Protein AF-A0A850BN92-F1 (afdb_monomer_lite)

Secondary structure (DSSP, 8-state):
-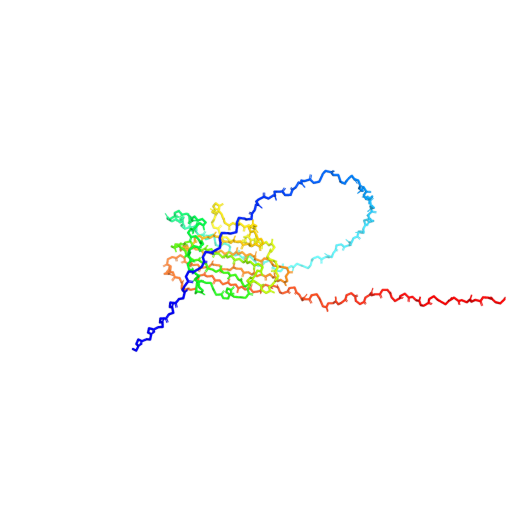--------------------PPPPP-----------------PPPP--------------PPPPPPPSSPPPPHHHHHHSPB-SSSEETTTTTTEEEEEETTEEEEEEETTT-TT-SEEEEEEEE-----TTSEEEEETTEEEEEEE--TTEEEEEEEEESSEEEEEEEEE-TTSPPPS--EEEEEEEE---S-S-----------------

Radius of gyration: 27.51 Å; chains: 1; bounding box: 56×76×91 Å

Foldseek 3Di:
DDDDDDDDDDDDDDDDDDDDDDDDDDDDDDDDDDDDDDDDDDPDDDDDDDDDDPPPDPPPPQDAFDDDPDDDDDPVVQVVFDFDPQQEAPLQQQQWTWGDDPQKIKTKHAQVRGPQAQWQDKAWPDFFDDDPPQWDCDDPSMTMGMGGNGASGWTWMWTDHPFFIKIKTADHHHPDPDDSHGIYIDTPDGPPPPPPPPPPPPPPPPPDDPDDD

Structure (mmCIF, N/CA/C/O backbone):
data_AF-A0A850BN92-F1
#
_entry.id   AF-A0A850BN92-F1
#
loop_
_atom_site.group_PDB
_atom_site.id
_atom_site.type_symbol
_atom_site.label_atom_id
_atom_site.label_alt_id
_atom_site.label_comp_id
_atom_site.label_asym_id
_atom_site.label_entity_id
_atom_site.label_seq_id
_atom_site.pdbx_PDB_ins_code
_atom_site.Cartn_x
_atom_site.Cartn_y
_atom_site.Cartn_z
_atom_site.occupancy
_atom_site.B_iso_or_equiv
_atom_site.auth_seq_id
_atom_site.auth_comp_id
_atom_site.auth_asym_id
_atom_site.auth_atom_id
_atom_site.pdbx_PDB_model_num
ATOM 1 N N . MET A 1 1 ? 21.571 23.518 26.973 1.00 42.38 1 MET A N 1
ATOM 2 C CA . MET A 1 1 ? 22.536 24.186 26.074 1.00 42.38 1 MET A CA 1
ATOM 3 C C . MET A 1 1 ? 21.758 24.797 24.915 1.00 42.38 1 MET A C 1
ATOM 5 O O . MET A 1 1 ? 21.318 24.046 24.054 1.00 42.38 1 MET A O 1
ATOM 9 N N . PRO A 1 2 ? 21.471 26.108 24.945 1.00 45.75 2 PRO A N 1
ATOM 10 C CA . PRO A 1 2 ? 20.761 26.802 23.880 1.00 45.75 2 PRO A CA 1
ATOM 11 C C . PRO A 1 2 ? 21.770 27.415 22.900 1.00 45.75 2 PRO A C 1
ATOM 13 O O . PRO A 1 2 ? 22.616 28.205 23.307 1.00 45.75 2 PRO A O 1
ATOM 16 N N . SER A 1 3 ? 21.660 27.094 21.614 1.00 52.81 3 SER A N 1
ATOM 17 C CA . SER A 1 3 ? 22.340 27.850 20.557 1.00 52.81 3 SER A CA 1
ATOM 18 C C . SER A 1 3 ? 21.297 28.495 19.659 1.00 52.81 3 SER A C 1
ATOM 20 O O . SER A 1 3 ? 20.781 27.895 18.722 1.00 52.81 3 SER A O 1
ATOM 22 N N . CYS A 1 4 ? 20.995 29.749 19.995 1.00 46.81 4 CYS A N 1
ATOM 23 C CA . CYS A 1 4 ? 20.331 30.718 19.136 1.00 46.81 4 CYS A CA 1
ATOM 24 C C . CYS A 1 4 ? 21.241 31.054 17.948 1.00 46.81 4 CYS A C 1
ATOM 26 O O . CYS A 1 4 ? 22.177 31.840 18.083 1.00 46.81 4 CYS A O 1
ATOM 28 N N . GLY A 1 5 ? 20.947 30.494 16.778 1.00 51.03 5 GLY A N 1
ATOM 29 C CA . GLY A 1 5 ? 21.487 30.959 15.504 1.00 51.03 5 GLY A CA 1
ATOM 30 C C . GLY A 1 5 ? 20.577 32.026 14.907 1.00 51.03 5 GLY A C 1
ATOM 31 O O . GLY A 1 5 ? 19.618 31.708 14.212 1.00 51.03 5 GLY A O 1
ATOM 32 N N . ARG A 1 6 ? 20.870 33.297 15.201 1.00 54.31 6 ARG A N 1
ATOM 33 C CA . ARG A 1 6 ? 20.320 34.460 14.495 1.00 54.31 6 ARG A CA 1
ATOM 34 C C . ARG A 1 6 ? 20.905 34.498 13.081 1.00 54.31 6 ARG A C 1
ATOM 36 O O . ARG A 1 6 ? 22.078 34.815 12.932 1.00 54.31 6 ARG A O 1
ATOM 43 N N . PHE A 1 7 ? 20.083 34.272 12.065 1.00 53.25 7 PHE A N 1
ATOM 44 C CA . PHE A 1 7 ? 20.330 34.815 10.731 1.00 53.25 7 PHE A CA 1
ATOM 45 C C . PHE A 1 7 ? 19.134 35.671 10.333 1.00 53.25 7 PHE A C 1
ATOM 47 O O . PHE A 1 7 ? 18.094 35.187 9.899 1.00 53.25 7 PHE A O 1
ATOM 54 N N . ALA A 1 8 ? 19.306 36.970 10.558 1.00 51.69 8 ALA A N 1
ATOM 55 C CA . ALA A 1 8 ? 18.601 38.006 9.836 1.00 51.69 8 ALA A CA 1
ATOM 56 C C . ALA A 1 8 ? 19.351 38.220 8.519 1.00 51.69 8 ALA A C 1
ATOM 58 O O . ALA A 1 8 ? 20.552 38.481 8.552 1.00 51.69 8 ALA A O 1
ATOM 59 N N . LEU A 1 9 ? 18.660 38.131 7.386 1.00 51.94 9 LEU A N 1
ATOM 60 C CA . LEU A 1 9 ? 19.114 38.736 6.137 1.00 51.94 9 LEU A CA 1
ATOM 61 C C . LEU A 1 9 ? 17.908 39.023 5.237 1.00 51.94 9 LEU A C 1
ATOM 63 O O . LEU A 1 9 ? 17.291 38.135 4.665 1.00 51.94 9 LEU A O 1
ATOM 67 N N . LEU A 1 10 ? 17.580 40.313 5.258 1.00 51.59 10 LEU A N 1
ATOM 68 C CA . LEU A 1 10 ? 17.099 41.189 4.196 1.00 51.59 10 LEU A CA 1
ATOM 69 C C . LEU A 1 10 ? 16.144 40.643 3.123 1.00 51.59 10 LEU A C 1
ATOM 71 O O . LEU A 1 10 ? 16.503 39.882 2.231 1.00 51.59 10 LEU A O 1
ATOM 75 N N . SER A 1 11 ? 14.968 41.266 3.132 1.00 53.28 11 SER A N 1
ATOM 76 C CA . SER A 1 11 ? 14.104 41.544 1.991 1.00 53.28 11 SER A CA 1
ATOM 77 C C . SER A 1 11 ? 14.857 42.033 0.748 1.00 53.28 11 SER A C 1
ATOM 79 O O . SER A 1 11 ? 15.614 43.001 0.819 1.00 53.28 11 SER A O 1
ATOM 81 N N . ALA A 1 12 ? 14.509 41.476 -0.412 1.00 55.09 12 ALA A N 1
ATOM 82 C CA . ALA A 1 12 ? 14.537 42.188 -1.685 1.00 55.09 12 ALA A CA 1
ATOM 83 C C . ALA A 1 12 ? 13.374 41.710 -2.565 1.00 55.09 12 ALA A C 1
ATOM 85 O O . ALA A 1 12 ? 13.298 40.548 -2.960 1.00 55.09 12 ALA A O 1
ATOM 86 N N . LEU A 1 13 ? 12.456 42.639 -2.837 1.00 52.47 13 LEU A N 1
ATOM 87 C CA . LEU A 1 13 ? 11.447 42.559 -3.885 1.00 52.47 13 LEU A CA 1
ATOM 88 C C . LEU A 1 13 ? 12.108 42.258 -5.236 1.00 52.47 13 LEU A C 1
ATOM 90 O O . LEU A 1 13 ? 12.985 43.004 -5.660 1.00 52.47 13 LEU A O 1
ATOM 94 N N . THR A 1 14 ? 11.572 41.289 -5.973 1.00 56.53 14 THR A N 1
ATOM 95 C CA . THR A 1 14 ? 11.457 41.392 -7.435 1.00 56.53 14 THR A CA 1
ATOM 96 C C . THR A 1 14 ? 10.090 40.854 -7.853 1.00 56.53 14 THR A C 1
ATOM 98 O O . THR A 1 14 ? 9.818 39.658 -7.804 1.00 56.53 14 THR A O 1
ATOM 101 N N . LEU A 1 15 ? 9.196 41.775 -8.227 1.00 53.03 15 LEU A N 1
ATOM 102 C CA . LEU A 1 15 ? 8.050 41.460 -9.070 1.00 53.03 15 LEU A CA 1
ATOM 103 C C . LEU A 1 15 ? 8.597 41.135 -10.464 1.00 53.03 15 LEU A C 1
ATOM 105 O O . LEU A 1 15 ? 9.072 42.032 -11.155 1.00 53.03 15 LEU A O 1
ATOM 109 N N . ALA A 1 16 ? 8.505 39.878 -10.882 1.00 50.28 16 ALA A N 1
ATOM 110 C CA . ALA A 1 16 ? 8.606 39.503 -12.285 1.00 50.28 16 ALA A CA 1
ATOM 111 C C . ALA A 1 16 ? 7.277 38.865 -12.693 1.00 50.28 16 ALA A C 1
ATOM 113 O O . ALA A 1 16 ? 7.028 37.682 -12.471 1.00 50.28 16 ALA A O 1
ATOM 114 N N . ALA A 1 17 ? 6.400 39.697 -13.252 1.00 52.78 17 ALA A N 1
ATOM 115 C CA . ALA A 1 17 ? 5.260 39.255 -14.031 1.00 52.78 17 ALA A CA 1
ATOM 116 C C . ALA A 1 17 ? 5.781 38.485 -15.255 1.00 52.78 17 ALA A C 1
ATOM 118 O O . ALA A 1 17 ? 6.359 39.085 -16.158 1.00 52.78 17 ALA A O 1
ATOM 119 N N . CYS A 1 18 ? 5.604 37.165 -15.272 1.00 53.19 18 CYS A N 1
ATOM 120 C CA . CYS A 1 18 ? 5.739 36.364 -16.483 1.00 53.19 18 CYS A CA 1
ATOM 121 C C . CYS A 1 18 ? 4.335 35.985 -16.938 1.00 53.19 18 CYS A C 1
ATOM 123 O O . CYS A 1 18 ? 3.612 35.254 -16.263 1.00 53.19 18 CYS A O 1
ATOM 125 N N . SER A 1 19 ? 3.951 36.594 -18.053 1.00 49.03 19 SER A N 1
ATOM 126 C CA . SER A 1 19 ? 2.693 36.412 -18.749 1.00 49.03 19 SER A CA 1
ATOM 127 C C . SER A 1 19 ? 2.416 34.941 -19.054 1.00 49.03 19 SER A C 1
ATOM 129 O O . SER A 1 19 ? 3.270 34.220 -19.563 1.00 49.03 19 SER A O 1
ATOM 131 N N . ASN A 1 20 ? 1.175 34.546 -18.775 1.00 55.53 20 ASN A N 1
ATOM 132 C CA . ASN A 1 20 ? 0.486 33.440 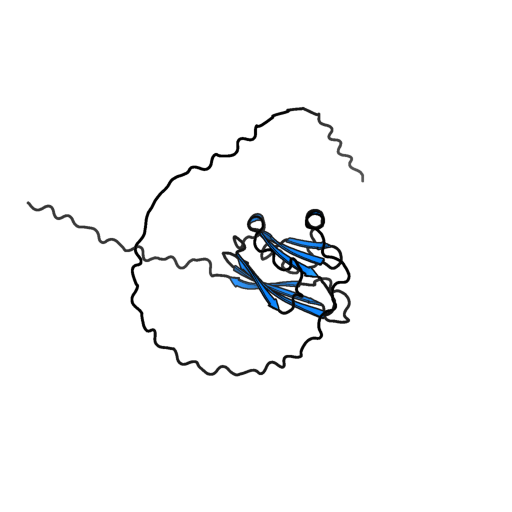-19.423 1.00 55.53 20 ASN A CA 1
ATOM 133 C C . ASN A 1 20 ? 0.486 33.651 -20.942 1.00 55.53 20 ASN A C 1
ATOM 135 O O . ASN A 1 20 ? -0.100 34.626 -21.410 1.00 55.53 20 ASN A O 1
ATOM 139 N N . ASP A 1 21 ? 1.033 32.698 -21.689 1.00 58.69 21 ASP A N 1
ATOM 140 C CA . ASP A 1 21 ? 0.685 32.475 -23.092 1.00 58.69 21 ASP A CA 1
ATOM 141 C C . ASP A 1 21 ? 0.368 30.974 -23.240 1.00 58.69 21 ASP A C 1
ATOM 143 O O . ASP A 1 21 ? 1.260 30.142 -23.046 1.00 58.69 21 ASP A O 1
ATOM 147 N N . PRO A 1 22 ? -0.902 30.572 -23.441 1.00 63.50 22 PRO A N 1
ATOM 148 C CA . PRO A 1 22 ? -1.228 29.174 -23.685 1.00 63.50 22 PRO A CA 1
ATOM 149 C C . PRO A 1 22 ? -0.768 28.777 -25.099 1.00 63.50 22 PRO A C 1
ATOM 151 O O . PRO A 1 22 ? -1.105 29.471 -26.061 1.00 63.50 22 PRO A O 1
ATOM 154 N N . PRO A 1 23 ? -0.050 27.650 -25.273 1.00 63.16 23 PRO A N 1
ATOM 155 C CA . PRO A 1 23 ? 0.352 27.195 -26.596 1.00 63.16 23 PRO A CA 1
ATOM 156 C C . PRO A 1 23 ? -0.880 26.875 -27.449 1.00 63.16 23 PRO A C 1
ATOM 158 O O . PRO A 1 23 ? -1.759 26.095 -27.076 1.00 63.16 23 PRO A O 1
ATOM 161 N N . LYS A 1 24 ? -0.923 27.519 -28.613 1.00 63.16 24 LYS A N 1
ATOM 162 C CA . LYS A 1 24 ? -1.901 27.324 -29.681 1.00 63.16 24 LYS A CA 1
ATOM 163 C C . LYS A 1 24 ? -1.855 25.857 -30.148 1.00 63.16 24 LYS A C 1
ATOM 165 O O . LYS A 1 24 ? -0.770 25.389 -30.485 1.00 63.16 24 LYS A O 1
ATOM 170 N N . PRO A 1 25 ? -2.978 25.119 -30.184 1.00 61.91 25 PRO A N 1
ATOM 171 C CA . PRO A 1 25 ? -2.993 23.782 -30.762 1.00 61.91 25 PRO A CA 1
ATOM 172 C C . PRO A 1 25 ? -2.804 23.879 -32.282 1.00 61.91 25 PRO A C 1
ATOM 174 O O . PRO A 1 25 ? -3.602 24.525 -32.963 1.00 61.91 25 PRO A O 1
ATOM 177 N N . ASP A 1 26 ? -1.750 23.246 -32.799 1.00 59.88 26 ASP A N 1
ATOM 178 C CA . ASP A 1 26 ? -1.527 23.061 -34.234 1.00 59.88 26 ASP A CA 1
ATOM 179 C C . ASP A 1 26 ? -2.568 22.088 -34.815 1.00 59.88 26 ASP A C 1
ATOM 181 O O . ASP A 1 26 ? -2.629 20.924 -34.399 1.00 59.88 26 ASP A O 1
ATOM 185 N N . PRO A 1 27 ? -3.382 22.510 -35.799 1.00 60.31 27 PRO A N 1
ATOM 186 C CA . PRO A 1 27 ? -4.178 21.606 -36.599 1.00 60.31 27 PRO A CA 1
ATOM 187 C C . PRO A 1 27 ? -3.363 21.213 -37.833 1.00 60.31 27 PRO A C 1
ATOM 189 O O . PRO A 1 27 ? -3.129 22.049 -38.698 1.00 60.31 27 PRO A O 1
ATOM 192 N N . ALA A 1 28 ? -2.957 19.943 -37.895 1.00 55.50 28 ALA A N 1
ATOM 193 C CA . ALA A 1 28 ? -2.681 19.144 -39.099 1.00 55.50 28 ALA A CA 1
ATOM 194 C C . ALA A 1 28 ? -1.399 18.313 -38.962 1.00 55.50 28 ALA A C 1
ATOM 196 O O . ALA A 1 28 ? -0.290 18.786 -39.199 1.00 55.50 28 ALA A O 1
ATOM 197 N N . LYS A 1 29 ? -1.572 17.004 -38.757 1.00 54.88 29 LYS A N 1
ATOM 198 C CA . LYS A 1 29 ? -0.872 16.057 -39.623 1.00 54.88 29 LYS A CA 1
ATOM 199 C C . LYS A 1 29 ? -1.740 14.841 -39.896 1.00 54.88 29 LYS A C 1
ATOM 201 O O . LYS A 1 29 ? -1.891 13.928 -39.092 1.00 54.88 29 LYS A O 1
ATOM 206 N N . GLU A 1 30 ? -2.337 14.940 -41.066 1.00 49.12 30 GLU A N 1
ATOM 207 C CA . GLU A 1 30 ? -2.989 13.913 -41.846 1.00 49.12 30 GLU A CA 1
ATOM 208 C C . GLU A 1 30 ? -2.069 12.701 -42.078 1.00 49.12 30 GLU A C 1
ATOM 210 O O . GLU A 1 30 ? -0.874 12.847 -42.328 1.00 49.12 30 GLU A O 1
ATOM 215 N N . ALA A 1 31 ? -2.696 11.527 -41.993 1.00 53.06 31 ALA A N 1
ATOM 216 C CA . ALA A 1 31 ? -2.391 10.268 -42.667 1.00 53.06 31 ALA A CA 1
ATOM 217 C C . ALA A 1 31 ? -0.963 9.686 -42.605 1.00 53.06 31 ALA A C 1
ATOM 219 O O . ALA A 1 31 ? -0.051 10.087 -43.320 1.00 53.06 31 ALA A O 1
ATOM 220 N N . ALA A 1 32 ? -0.862 8.540 -41.929 1.00 53.28 32 ALA A N 1
ATOM 221 C CA . ALA A 1 32 ? -0.233 7.367 -42.526 1.00 53.28 32 ALA A CA 1
ATOM 222 C C . ALA A 1 32 ? -0.962 6.111 -42.034 1.00 53.28 32 ALA A C 1
ATOM 224 O O . ALA A 1 32 ? -0.819 5.683 -40.890 1.00 53.28 32 ALA A O 1
ATOM 225 N N . ALA A 1 33 ? -1.794 5.555 -42.913 1.00 57.59 33 ALA A N 1
ATOM 226 C CA . ALA A 1 33 ? -2.318 4.210 -42.789 1.00 57.59 33 ALA A CA 1
ATOM 227 C C . ALA A 1 33 ? -1.157 3.224 -42.974 1.00 57.59 33 ALA A C 1
ATOM 229 O O . ALA A 1 33 ? -0.596 3.130 -44.066 1.00 57.59 33 ALA A O 1
ATOM 230 N N . THR A 1 34 ? -0.802 2.491 -41.921 1.00 51.91 34 THR A N 1
ATOM 231 C CA . THR A 1 34 ? 0.146 1.379 -42.022 1.00 51.91 34 THR A CA 1
ATOM 232 C C . THR A 1 34 ? -0.637 0.077 -42.075 1.00 51.91 34 THR A C 1
ATOM 234 O O . THR A 1 34 ? -1.438 -0.234 -41.194 1.00 51.91 34 THR A O 1
ATOM 237 N N . ALA A 1 35 ? -0.420 -0.643 -43.171 1.00 53.97 35 ALA A N 1
ATOM 238 C CA . ALA A 1 35 ? -1.061 -1.887 -43.539 1.00 53.97 35 ALA A CA 1
ATOM 239 C C . ALA A 1 35 ? -0.980 -2.961 -42.442 1.00 53.97 35 ALA A C 1
ATOM 241 O O . ALA A 1 35 ? 0.080 -3.255 -41.889 1.00 53.97 35 ALA A O 1
ATOM 242 N N . ILE A 1 36 ? -2.126 -3.596 -42.202 1.00 53.44 36 ILE A N 1
ATOM 243 C CA . ILE A 1 36 ? -2.265 -4.826 -41.429 1.00 53.44 36 ILE A CA 1
ATOM 244 C C . ILE A 1 36 ? -1.629 -5.949 -42.256 1.00 53.44 36 ILE A C 1
ATOM 246 O O . ILE A 1 36 ? -2.226 -6.450 -43.206 1.00 53.44 36 ILE A O 1
ATOM 250 N N . THR A 1 37 ? -0.401 -6.334 -41.908 1.00 57.62 37 THR A N 1
ATOM 251 C CA . THR A 1 37 ? 0.192 -7.588 -42.382 1.00 57.62 37 THR A CA 1
ATOM 252 C C . THR A 1 37 ? -0.289 -8.697 -41.455 1.00 57.62 37 THR A C 1
ATOM 254 O O . THR A 1 37 ? 0.097 -8.756 -40.289 1.00 57.62 37 THR A O 1
ATOM 257 N N . ALA A 1 38 ? -1.182 -9.544 -41.965 1.00 55.19 38 ALA A N 1
ATOM 258 C CA . ALA A 1 38 ? -1.644 -10.741 -41.280 1.00 55.19 38 ALA A CA 1
ATOM 259 C C . ALA A 1 38 ? -0.469 -11.716 -41.100 1.00 55.19 38 ALA A C 1
ATOM 261 O O . ALA A 1 38 ? 0.092 -12.216 -42.075 1.00 55.19 38 ALA A O 1
ATOM 262 N N . ALA A 1 39 ? -0.089 -11.962 -39.847 1.00 62.34 39 ALA A N 1
ATOM 263 C CA . ALA A 1 39 ? 0.899 -12.969 -39.490 1.00 62.34 39 ALA A CA 1
ATOM 264 C C . ALA A 1 39 ? 0.273 -14.381 -39.529 1.00 62.34 39 ALA A C 1
ATOM 266 O O . ALA A 1 39 ? -0.898 -14.542 -39.170 1.00 62.34 39 ALA A O 1
ATOM 267 N N . PRO A 1 40 ? 1.028 -15.410 -39.955 1.00 60.19 40 PRO A N 1
ATOM 268 C CA . PRO A 1 40 ? 0.541 -16.781 -40.055 1.00 60.19 40 PRO A CA 1
ATOM 269 C C . PRO A 1 40 ? 0.222 -17.374 -38.677 1.00 60.19 40 PRO A C 1
ATOM 271 O O . PRO A 1 40 ? 0.994 -17.252 -37.727 1.00 60.19 40 PRO A O 1
ATOM 274 N N . ALA A 1 41 ? -0.918 -18.060 -38.591 1.00 54.56 41 ALA A N 1
ATOM 275 C CA . ALA A 1 41 ? -1.323 -18.841 -37.432 1.00 54.56 41 ALA A CA 1
ATOM 276 C C . ALA A 1 41 ? -0.374 -20.037 -37.245 1.00 54.56 41 ALA A C 1
ATOM 278 O O . ALA A 1 41 ? -0.475 -21.048 -37.941 1.00 54.56 41 ALA A O 1
ATOM 279 N N . VAL A 1 42 ? 0.552 -19.928 -36.293 1.00 59.28 42 VAL A N 1
ATOM 280 C CA . VAL A 1 42 ? 1.346 -21.066 -35.824 1.00 59.28 42 VAL A CA 1
ATOM 281 C C . VAL A 1 42 ? 0.504 -21.824 -34.805 1.00 59.28 42 VAL A C 1
ATOM 283 O O . VAL A 1 42 ? 0.226 -21.343 -33.708 1.00 59.28 42 VAL A O 1
ATOM 286 N N . THR A 1 43 ? 0.063 -23.015 -35.202 1.00 61.41 43 THR A N 1
ATOM 287 C CA . THR A 1 43 ? -0.600 -23.976 -34.317 1.00 61.41 43 THR A CA 1
ATOM 288 C C . THR A 1 43 ? 0.463 -24.585 -33.407 1.00 61.41 43 THR A C 1
ATOM 290 O O . THR A 1 43 ? 1.123 -25.559 -33.763 1.00 61.41 43 THR A O 1
ATOM 293 N N . THR A 1 44 ? 0.673 -23.971 -32.244 1.00 63.94 44 THR A N 1
ATOM 294 C CA . THR A 1 44 ? 1.535 -24.509 -31.188 1.00 63.94 44 THR A CA 1
ATOM 295 C C . THR A 1 44 ? 0.793 -25.633 -30.470 1.00 63.94 44 THR A C 1
ATOM 297 O O . THR A 1 44 ? -0.263 -25.416 -29.876 1.00 63.94 44 THR A O 1
ATOM 300 N N . ALA A 1 45 ? 1.340 -26.846 -30.555 1.00 56.19 45 ALA A N 1
ATOM 301 C CA . ALA A 1 45 ? 0.828 -28.029 -29.879 1.00 56.19 45 ALA A CA 1
ATOM 302 C C . ALA A 1 45 ? 0.773 -27.817 -28.357 1.00 56.19 45 ALA A C 1
ATOM 304 O O . ALA A 1 45 ? 1.740 -27.370 -27.739 1.00 56.19 45 ALA A O 1
ATOM 305 N N . ALA A 1 46 ? -0.376 -28.153 -27.771 1.00 61.03 46 ALA A N 1
ATOM 306 C CA . ALA A 1 46 ? -0.639 -28.068 -26.344 1.00 61.03 46 ALA A CA 1
ATOM 307 C C . ALA A 1 46 ? 0.274 -29.035 -25.558 1.00 61.03 46 ALA A C 1
ATOM 309 O O . ALA A 1 46 ? 0.233 -30.243 -25.811 1.00 61.03 46 ALA A O 1
ATOM 310 N N . PRO A 1 47 ? 1.074 -28.553 -24.590 1.00 63.47 47 PRO A N 1
ATOM 311 C CA . PRO A 1 47 ? 1.760 -29.426 -23.652 1.00 63.47 47 PRO A CA 1
ATOM 312 C C . PRO A 1 47 ? 0.737 -30.099 -22.730 1.00 63.47 47 PRO A C 1
ATOM 314 O O . PRO A 1 47 ? -0.096 -29.437 -22.110 1.00 63.47 47 PRO A O 1
ATOM 317 N N . ALA A 1 48 ? 0.812 -31.426 -22.644 1.00 61.34 48 ALA A N 1
ATOM 318 C CA . ALA A 1 48 ? 0.039 -32.227 -21.708 1.00 61.34 48 ALA A CA 1
ATOM 319 C C . ALA A 1 48 ? 0.355 -31.791 -20.267 1.00 61.34 48 ALA A C 1
ATOM 321 O O . ALA A 1 48 ? 1.487 -31.912 -19.797 1.00 61.34 48 ALA A O 1
ATOM 322 N N . ALA A 1 49 ? -0.654 -31.250 -19.584 1.00 54.00 49 ALA A N 1
ATOM 323 C CA . ALA A 1 49 ? -0.554 -30.814 -18.202 1.00 54.00 49 ALA A CA 1
ATOM 324 C C . ALA A 1 49 ? -0.366 -32.023 -17.273 1.00 54.00 49 ALA A C 1
ATOM 326 O O . ALA A 1 49 ? -1.216 -32.911 -17.201 1.00 54.00 49 ALA A O 1
ATOM 327 N N . SER A 1 50 ? 0.746 -32.030 -16.539 1.00 69.31 50 SER A N 1
ATOM 328 C CA . SER A 1 50 ? 0.944 -32.904 -15.383 1.00 69.31 50 SER A CA 1
ATOM 329 C C . SER A 1 50 ? -0.096 -32.563 -14.304 1.00 69.31 50 SER A C 1
ATOM 331 O O . SER A 1 50 ? -0.260 -31.379 -13.993 1.00 69.31 50 SER A O 1
ATOM 333 N N . PRO A 1 51 ? -0.795 -33.548 -13.709 1.00 59.12 51 PRO A N 1
ATOM 334 C CA . PRO A 1 51 ? -1.769 -33.295 -12.654 1.00 59.12 51 PRO A CA 1
ATOM 335 C C . PRO A 1 51 ? -1.053 -32.788 -11.397 1.00 59.12 51 PRO A C 1
ATOM 337 O O . PRO A 1 51 ? -0.362 -33.536 -10.706 1.00 59.12 51 PRO A O 1
ATOM 340 N N . ALA A 1 52 ? -1.201 -31.495 -11.106 1.00 67.44 52 ALA A N 1
ATOM 341 C CA . ALA A 1 52 ? -0.742 -30.915 -9.853 1.00 67.44 52 ALA A CA 1
ATOM 342 C C . ALA A 1 52 ? -1.618 -31.426 -8.687 1.00 67.44 52 ALA A C 1
ATOM 344 O O . ALA A 1 52 ? -2.839 -31.532 -8.842 1.00 67.44 52 ALA A O 1
ATOM 345 N N . PRO A 1 53 ? -1.031 -31.739 -7.517 1.00 59.50 53 PRO A N 1
ATOM 346 C CA . PRO A 1 53 ? -1.782 -32.179 -6.351 1.00 59.50 53 PRO A CA 1
ATOM 347 C C . PRO A 1 53 ? -2.741 -31.075 -5.898 1.00 59.50 53 PRO A C 1
ATOM 349 O O . PRO A 1 53 ? -2.336 -29.978 -5.513 1.00 59.50 53 PRO A O 1
ATOM 352 N N . SER A 1 54 ? -4.032 -31.392 -5.952 1.00 62.41 54 SER A N 1
ATOM 353 C CA . SER A 1 54 ? -5.124 -30.536 -5.507 1.00 62.41 54 SER A CA 1
ATOM 354 C C . SER A 1 54 ? -5.128 -30.474 -3.978 1.00 62.41 54 SER A C 1
ATOM 356 O O . SER A 1 54 ? -5.804 -31.257 -3.311 1.00 62.41 54 SER A O 1
ATOM 358 N N . ILE A 1 55 ? -4.340 -29.563 -3.405 1.00 58.38 55 ILE A N 1
ATOM 359 C CA . ILE A 1 55 ? -4.426 -29.236 -1.981 1.00 58.38 55 ILE A CA 1
ATOM 360 C C . ILE A 1 55 ? -5.712 -28.431 -1.793 1.00 58.38 55 ILE A C 1
ATOM 362 O O . ILE A 1 55 ? -5.784 -27.254 -2.145 1.00 58.38 55 ILE A O 1
ATOM 366 N N . ALA A 1 56 ? -6.747 -29.087 -1.269 1.00 48.41 56 ALA A N 1
ATOM 367 C CA . ALA A 1 56 ? -7.984 -28.445 -0.853 1.00 48.41 56 ALA A CA 1
ATOM 368 C C . ALA A 1 56 ? -7.675 -27.468 0.293 1.00 48.41 56 ALA A C 1
ATOM 370 O O . ALA A 1 56 ? -7.582 -27.852 1.458 1.00 48.41 56 ALA A O 1
ATOM 371 N N . ALA A 1 57 ? -7.456 -26.198 -0.044 1.00 52.62 57 ALA A N 1
ATOM 372 C CA . ALA A 1 57 ? -7.323 -25.135 0.935 1.00 52.62 57 ALA A CA 1
ATOM 373 C C . ALA A 1 57 ? -8.702 -24.873 1.551 1.00 52.62 57 ALA A C 1
ATOM 375 O O . ALA A 1 57 ? -9.565 -24.263 0.917 1.00 52.62 57 ALA A O 1
ATOM 376 N N . SER A 1 58 ? -8.902 -25.347 2.784 1.00 51.88 58 SER A N 1
ATOM 377 C CA . SER A 1 58 ? -10.053 -25.012 3.624 1.00 51.88 58 SER A CA 1
ATOM 378 C C . SER A 1 58 ? -10.189 -23.495 3.714 1.00 51.88 58 SER A C 1
ATOM 380 O O . SER A 1 58 ? -9.480 -22.823 4.464 1.00 51.88 58 SER A O 1
ATOM 382 N N . THR A 1 59 ? -11.087 -22.945 2.906 1.00 50.44 59 THR A N 1
ATOM 383 C CA . THR A 1 59 ? -11.386 -21.520 2.855 1.00 50.44 59 THR A CA 1
ATOM 384 C C . THR A 1 59 ? -12.328 -21.231 4.016 1.00 50.44 59 THR A C 1
ATOM 386 O O . THR A 1 59 ? -13.547 -21.253 3.878 1.00 50.44 59 THR A O 1
ATOM 389 N N . SER A 1 60 ? -11.760 -21.038 5.208 1.00 57.66 60 SER A N 1
ATOM 390 C CA . SER A 1 60 ? -12.516 -20.461 6.316 1.00 57.66 60 SER A CA 1
ATOM 391 C C . SER A 1 60 ? -12.909 -19.049 5.893 1.00 57.66 60 SER A C 1
ATOM 393 O O . SER A 1 60 ? -12.045 -18.183 5.734 1.00 57.66 60 SER A O 1
ATOM 395 N N . ALA A 1 61 ? -14.195 -18.850 5.605 1.00 60.41 61 ALA A N 1
ATOM 396 C CA . ALA A 1 61 ? -14.749 -17.552 5.261 1.00 60.41 61 ALA A CA 1
ATOM 397 C C . ALA A 1 61 ? -14.541 -16.616 6.458 1.00 60.41 61 ALA A C 1
ATOM 399 O O . ALA A 1 61 ? -15.237 -16.711 7.468 1.00 60.41 61 ALA A O 1
ATOM 400 N N . ALA A 1 62 ? -13.526 -15.756 6.364 1.00 62.31 62 ALA A N 1
ATOM 401 C CA . ALA A 1 62 ? -13.256 -14.753 7.378 1.00 62.31 62 ALA A CA 1
ATOM 402 C C . ALA A 1 62 ? -14.484 -13.843 7.508 1.00 62.31 62 ALA A C 1
ATOM 404 O O . ALA A 1 62 ? -15.032 -13.385 6.503 1.00 62.31 62 ALA A O 1
ATOM 405 N N . ALA A 1 63 ? -14.921 -13.611 8.748 1.00 68.94 63 ALA A N 1
ATOM 406 C CA . ALA A 1 63 ? -15.999 -12.676 9.030 1.00 68.94 63 ALA A CA 1
ATOM 407 C C . ALA A 1 63 ? -15.669 -11.302 8.411 1.00 68.94 63 ALA A C 1
ATOM 409 O O . ALA A 1 63 ? -14.506 -10.888 8.455 1.00 68.94 63 ALA A O 1
ATOM 410 N N . PRO A 1 64 ? -16.656 -10.605 7.818 1.00 68.69 64 PRO A N 1
ATOM 411 C CA . PRO A 1 64 ? -16.425 -9.318 7.177 1.00 68.69 64 PRO A CA 1
ATOM 412 C C . PRO A 1 64 ? -15.822 -8.328 8.178 1.00 68.69 64 PRO A C 1
ATOM 414 O O . PRO A 1 64 ? -16.310 -8.193 9.301 1.00 68.69 64 PRO A O 1
ATOM 417 N N . ALA A 1 65 ? -14.746 -7.653 7.766 1.00 73.12 65 ALA A N 1
ATOM 418 C CA . ALA A 1 65 ? -14.106 -6.623 8.573 1.00 73.12 65 ALA A CA 1
ATOM 419 C C . ALA A 1 65 ? -15.117 -5.516 8.912 1.00 73.12 65 ALA A C 1
ATOM 421 O O . ALA A 1 65 ? -15.956 -5.152 8.082 1.00 73.12 65 ALA A O 1
ATOM 422 N N . ALA A 1 66 ? -15.042 -4.983 10.133 1.00 76.88 66 ALA A N 1
ATOM 423 C CA . ALA A 1 66 ? -15.902 -3.884 10.549 1.00 76.88 66 ALA A CA 1
ATOM 424 C C . ALA A 1 66 ? -15.703 -2.676 9.620 1.00 76.88 66 ALA A C 1
ATOM 426 O O . ALA A 1 66 ? -14.570 -2.339 9.259 1.00 76.88 66 ALA A O 1
ATOM 427 N N . ALA A 1 67 ? -16.808 -2.032 9.238 1.00 80.62 67 ALA A N 1
ATOM 428 C CA . ALA A 1 67 ? -16.760 -0.810 8.450 1.00 80.62 67 ALA A CA 1
ATOM 429 C C . ALA A 1 67 ? -15.991 0.284 9.218 1.00 80.62 67 ALA A C 1
ATOM 431 O O . ALA A 1 67 ? -16.118 0.363 10.445 1.00 80.62 67 ALA A O 1
ATOM 432 N N . PRO A 1 68 ? -15.197 1.122 8.527 1.00 83.94 68 PRO A N 1
ATOM 433 C CA . PRO A 1 68 ? -14.512 2.234 9.171 1.00 83.94 68 PRO A CA 1
ATOM 434 C C . PRO A 1 68 ? -15.527 3.195 9.791 1.00 83.94 68 PRO A C 1
ATOM 436 O O . PRO A 1 68 ? -16.576 3.477 9.211 1.00 83.94 68 PRO A O 1
ATOM 439 N N . THR A 1 69 ? -15.204 3.698 10.978 1.00 87.06 69 THR A N 1
ATOM 440 C CA . THR A 1 69 ? -16.053 4.643 11.712 1.00 87.06 69 THR A CA 1
ATOM 441 C C . THR A 1 69 ? -15.892 6.079 11.227 1.00 87.06 69 THR A C 1
ATOM 443 O O . THR A 1 69 ? -16.843 6.852 11.318 1.00 87.06 69 THR A O 1
ATOM 446 N N . SER A 1 70 ? -14.716 6.451 10.712 1.00 91.69 70 SER A N 1
ATOM 447 C CA . SER A 1 70 ? -14.462 7.794 10.192 1.00 91.69 70 SER A CA 1
ATOM 448 C C . SER A 1 70 ? -14.603 7.878 8.681 1.00 91.69 70 SER A C 1
ATOM 450 O O . SER A 1 70 ? -14.217 6.974 7.939 1.00 91.69 70 SER A O 1
ATOM 452 N N . GLU A 1 71 ? -15.042 9.048 8.229 1.00 92.06 71 GLU A N 1
ATOM 453 C CA . GLU A 1 71 ? -14.970 9.444 6.827 1.00 92.06 71 GLU A CA 1
ATOM 454 C C . GLU A 1 71 ? -13.526 9.461 6.314 1.00 92.06 71 GLU A C 1
ATOM 456 O O . GLU A 1 71 ? -12.574 9.719 7.061 1.00 92.06 71 GLU A O 1
ATOM 461 N N . GLU A 1 72 ? -13.382 9.188 5.019 1.00 90.38 72 GLU A N 1
ATOM 462 C CA . GLU A 1 72 ? -12.092 9.176 4.345 1.00 90.38 72 GLU A CA 1
ATOM 463 C C . GLU A 1 72 ? -11.456 10.581 4.326 1.00 90.38 72 GLU A C 1
ATOM 465 O O . GLU A 1 72 ? -12.151 11.550 4.001 1.00 90.38 72 GLU A O 1
ATOM 470 N N . PRO A 1 73 ? -10.154 10.728 4.646 1.00 93.69 73 PRO A N 1
ATOM 471 C CA . PRO A 1 73 ? -9.490 12.024 4.641 1.00 93.69 73 PRO A CA 1
ATOM 472 C C . PRO A 1 73 ? -9.438 12.643 3.245 1.00 93.69 73 PRO A C 1
ATOM 474 O O . PRO A 1 73 ? -9.183 11.972 2.242 1.00 93.69 73 PRO A O 1
ATOM 477 N N . SER A 1 74 ? -9.598 13.960 3.195 1.00 92.50 74 SER A N 1
ATOM 478 C CA . SER A 1 74 ? -9.483 14.744 1.969 1.00 92.50 74 SER A CA 1
ATOM 479 C C . SER A 1 74 ? -8.046 14.741 1.411 1.00 92.50 74 SER A C 1
ATOM 481 O O . SER A 1 74 ? -7.076 14.594 2.164 1.00 92.50 74 SER A O 1
ATOM 483 N N . PRO A 1 75 ? -7.849 14.980 0.097 1.00 89.62 75 PRO A N 1
ATOM 484 C CA . PRO A 1 75 ? -6.512 15.070 -0.503 1.00 89.62 75 PRO A CA 1
ATOM 485 C C . PRO A 1 75 ? -5.589 16.081 0.195 1.00 89.62 75 PRO A C 1
ATOM 487 O O . PRO A 1 75 ? -4.410 15.802 0.403 1.00 89.62 75 PRO A O 1
ATOM 490 N N . LYS A 1 76 ? -6.147 17.216 0.638 1.00 92.56 76 LYS A N 1
ATOM 491 C CA . LYS A 1 76 ? -5.413 18.270 1.350 1.00 92.56 76 LYS A CA 1
ATOM 492 C C . LYS A 1 76 ? -4.907 17.803 2.717 1.00 92.56 76 LYS A C 1
ATOM 494 O O . LYS A 1 76 ? -3.789 18.132 3.105 1.00 92.56 76 LYS A O 1
ATOM 499 N N . GLU A 1 77 ? -5.696 17.012 3.443 1.00 95.06 77 GLU A N 1
ATOM 500 C CA . GLU A 1 77 ? -5.248 16.428 4.712 1.00 95.06 77 GLU A CA 1
ATOM 501 C C . GLU A 1 77 ? -4.077 15.472 4.482 1.00 95.06 77 GLU A C 1
ATOM 503 O O . GLU A 1 77 ? -3.069 15.548 5.191 1.00 95.06 77 GLU A O 1
ATOM 508 N N . TRP A 1 78 ? -4.156 14.639 3.439 1.00 93.62 78 TRP A N 1
ATOM 509 C CA . TRP A 1 78 ? -3.073 13.728 3.079 1.00 93.62 78 TRP A CA 1
ATOM 510 C C . TRP A 1 78 ? -1.760 14.429 2.783 1.00 93.62 78 TRP A C 1
ATOM 512 O O . TRP A 1 78 ? -0.723 13.918 3.199 1.00 93.62 78 TRP A O 1
ATOM 522 N N . GLU A 1 79 ? -1.782 15.577 2.110 1.00 91.94 79 GLU A N 1
ATOM 523 C CA . GLU A 1 79 ? -0.581 16.362 1.797 1.00 91.94 79 GLU A CA 1
ATOM 524 C C . GLU A 1 79 ? 0.113 16.911 3.050 1.00 91.94 79 GLU A C 1
ATOM 526 O O . GLU A 1 79 ? 1.345 16.960 3.099 1.00 91.94 79 GLU A O 1
ATOM 531 N N . THR A 1 80 ? -0.659 17.241 4.086 1.00 95.88 80 THR A N 1
ATOM 532 C CA . THR A 1 80 ? -0.138 17.736 5.373 1.00 95.88 80 THR A CA 1
ATOM 533 C C . THR A 1 80 ? 0.241 16.629 6.357 1.00 95.88 80 THR A C 1
ATOM 535 O O . THR A 1 80 ? 0.967 16.879 7.323 1.00 95.88 80 THR A O 1
ATOM 538 N N . ALA A 1 81 ? -0.232 15.402 6.130 1.00 97.25 81 ALA A N 1
ATOM 539 C CA . ALA A 1 81 ? 0.052 14.278 7.007 1.00 97.25 81 ALA A CA 1
ATOM 540 C C . ALA A 1 81 ? 1.541 13.915 7.010 1.00 97.25 81 ALA A C 1
ATOM 542 O O . ALA A 1 81 ? 2.209 13.876 5.973 1.00 97.25 81 ALA A O 1
ATOM 543 N N . LYS A 1 82 ? 2.054 13.613 8.204 1.00 97.06 82 LYS A N 1
ATOM 544 C CA . LYS A 1 82 ? 3.438 13.175 8.393 1.00 97.06 82 LYS A CA 1
ATOM 545 C C . LYS A 1 82 ? 3.623 11.766 7.829 1.00 97.06 82 LYS A C 1
ATOM 547 O O . LYS A 1 82 ? 2.696 10.955 7.842 1.00 97.06 82 LYS A O 1
ATOM 552 N N . LEU A 1 83 ? 4.834 11.477 7.354 1.00 96.50 83 LEU A N 1
ATOM 553 C CA . LEU A 1 83 ? 5.203 10.111 6.998 1.00 96.50 83 LEU A CA 1
ATOM 554 C C . LEU A 1 83 ? 5.215 9.242 8.256 1.00 96.50 83 LEU A C 1
ATOM 556 O O . LEU A 1 83 ? 5.808 9.618 9.269 1.00 96.50 83 LEU A O 1
ATOM 560 N N . ASP A 1 84 ? 4.597 8.072 8.154 1.00 96.62 84 ASP A N 1
ATOM 561 C CA . ASP A 1 84 ? 4.605 7.053 9.193 1.00 96.62 84 ASP A CA 1
ATOM 562 C C . ASP A 1 84 ? 5.386 5.833 8.701 1.00 96.62 84 ASP A C 1
ATOM 564 O O . ASP A 1 84 ? 4.863 4.946 8.024 1.00 96.62 84 ASP A O 1
ATOM 568 N N . VAL A 1 85 ? 6.681 5.832 9.016 1.00 94.88 85 VAL A N 1
ATOM 569 C CA . VAL A 1 85 ? 7.649 4.816 8.577 1.00 94.88 85 VAL A CA 1
ATOM 570 C C . VAL A 1 85 ? 7.558 3.507 9.361 1.00 94.88 85 VAL A C 1
ATOM 572 O O . VAL A 1 85 ? 8.209 2.537 8.982 1.00 94.88 85 VAL A O 1
ATOM 575 N N . ASN A 1 86 ? 6.797 3.474 10.461 1.00 96.81 86 ASN A N 1
ATOM 576 C CA . ASN A 1 86 ? 6.718 2.304 11.340 1.00 96.81 86 ASN A CA 1
ATOM 577 C C . ASN A 1 86 ? 5.529 1.398 11.002 1.00 96.81 86 ASN A C 1
ATOM 579 O O . ASN A 1 86 ? 5.577 0.207 11.288 1.00 96.81 86 ASN A O 1
ATOM 583 N N . VAL A 1 87 ? 4.486 1.947 10.375 1.00 96.94 87 VAL A N 1
ATOM 584 C CA . VAL A 1 87 ? 3.259 1.207 10.039 1.00 96.94 87 VAL A CA 1
ATOM 585 C C . VAL A 1 87 ? 3.497 0.142 8.970 1.00 96.94 87 VAL A C 1
ATOM 587 O O . VAL A 1 87 ? 2.857 -0.910 8.999 1.00 96.94 87 VAL A O 1
ATOM 590 N N . VAL A 1 88 ? 4.411 0.395 8.029 1.00 97.69 88 VAL A N 1
ATOM 591 C CA . VAL A 1 88 ? 4.692 -0.520 6.918 1.00 97.69 88 VAL A CA 1
ATOM 592 C C . VAL A 1 88 ? 6.144 -0.957 6.941 1.00 97.69 88 VAL A C 1
ATOM 594 O O . VAL A 1 88 ? 7.060 -0.173 6.702 1.00 97.69 88 VAL A O 1
ATOM 597 N N . LYS A 1 89 ? 6.365 -2.247 7.149 1.00 97.81 89 LYS A N 1
ATOM 598 C CA . LYS A 1 89 ? 7.685 -2.855 7.058 1.00 97.81 89 LYS A CA 1
ATOM 599 C C . LYS A 1 89 ? 8.175 -2.885 5.610 1.00 97.81 89 LYS A C 1
ATOM 601 O O . LYS A 1 89 ? 7.415 -3.168 4.684 1.00 97.81 89 LYS A O 1
ATOM 606 N N . ASN A 1 90 ? 9.471 -2.645 5.414 1.00 96.44 90 ASN A N 1
ATOM 607 C CA . ASN A 1 90 ? 10.127 -2.628 4.100 1.00 96.44 90 ASN A CA 1
ATOM 608 C C . ASN A 1 90 ? 9.547 -1.598 3.108 1.00 96.44 90 ASN A C 1
ATOM 610 O O . ASN A 1 90 ? 9.699 -1.777 1.900 1.00 96.44 90 ASN A O 1
ATOM 614 N N . TRP A 1 91 ? 8.912 -0.518 3.582 1.00 95.12 91 TRP A N 1
ATOM 615 C CA . TRP A 1 91 ? 8.352 0.545 2.728 1.00 95.12 91 TRP A CA 1
ATOM 616 C C . TRP A 1 91 ? 9.382 1.145 1.755 1.00 95.12 91 TRP A C 1
ATOM 618 O O . TRP A 1 91 ? 9.061 1.527 0.629 1.00 95.12 91 TRP A O 1
ATOM 628 N N . ASN A 1 92 ? 10.647 1.173 2.172 1.00 93.88 92 ASN A N 1
ATOM 629 C CA . ASN A 1 92 ? 11.764 1.725 1.420 1.00 93.88 92 ASN A CA 1
ATOM 630 C C . ASN A 1 92 ? 12.200 0.853 0.231 1.00 93.88 92 ASN A C 1
ATOM 632 O O . ASN A 1 92 ? 12.823 1.377 -0.686 1.00 93.88 92 ASN A O 1
ATOM 636 N N . ARG A 1 93 ? 11.884 -0.451 0.205 1.00 93.69 93 ARG A N 1
ATOM 637 C CA . ARG A 1 93 ? 12.293 -1.349 -0.895 1.00 93.69 93 ARG A CA 1
ATOM 638 C C . ARG A 1 93 ? 11.645 -0.992 -2.239 1.00 93.69 93 ARG A C 1
ATOM 640 O O . ARG A 1 93 ? 12.384 -0.821 -3.210 1.00 93.69 9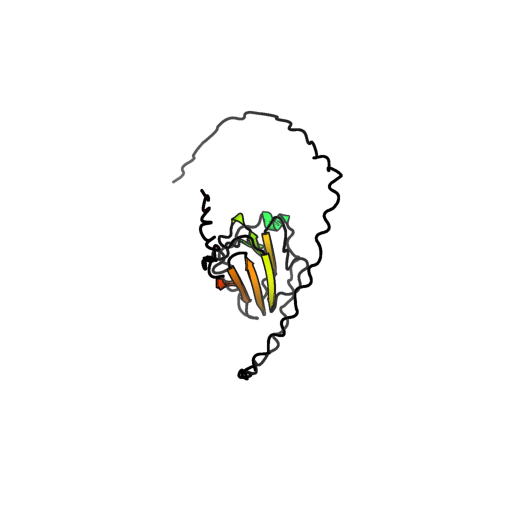3 ARG A O 1
ATOM 647 N N . PRO A 1 94 ? 10.309 -0.846 -2.323 1.00 93.50 94 PRO A N 1
ATOM 648 C CA . PRO A 1 94 ? 9.669 -0.297 -3.512 1.00 93.50 94 PRO A CA 1
ATOM 649 C C . PRO A 1 94 ? 9.767 1.235 -3.572 1.00 93.50 94 PRO A C 1
ATOM 651 O O . PRO A 1 94 ? 9.331 1.822 -4.555 1.00 93.50 94 PRO A O 1
ATOM 654 N N . GLY A 1 95 ? 10.317 1.893 -2.542 1.00 93.69 95 GLY A N 1
ATOM 655 C CA . GLY A 1 95 ? 10.397 3.350 -2.450 1.00 93.69 95 GLY A CA 1
ATOM 656 C C . GLY A 1 95 ? 9.029 4.015 -2.308 1.00 93.69 95 GLY A C 1
ATOM 657 O O . GLY A 1 95 ? 8.800 5.069 -2.890 1.00 93.69 95 GLY A O 1
ATOM 658 N N . CYS A 1 96 ? 8.100 3.399 -1.577 1.00 95.88 96 CYS A N 1
ATOM 659 C CA . CYS A 1 96 ? 6.758 3.944 -1.374 1.00 95.88 96 CYS A CA 1
ATOM 660 C C . CYS A 1 96 ? 6.692 4.741 -0.070 1.00 95.88 96 CYS A C 1
ATOM 662 O O . CYS A 1 96 ? 7.145 4.276 0.969 1.00 95.88 96 CYS A O 1
ATOM 664 N N . MET A 1 97 ? 6.083 5.921 -0.093 1.00 95.31 97 MET A N 1
ATOM 665 C CA . MET A 1 97 ? 5.811 6.708 1.105 1.00 95.31 97 MET A CA 1
ATOM 666 C C . MET A 1 97 ? 4.512 6.257 1.760 1.00 95.31 97 MET A C 1
ATOM 668 O O . MET A 1 97 ? 3.487 6.090 1.099 1.00 95.31 97 MET A O 1
ATOM 672 N N . THR A 1 98 ? 4.545 6.124 3.079 1.00 96.94 98 THR A N 1
ATOM 673 C CA . THR A 1 98 ? 3.391 5.722 3.879 1.00 96.94 98 THR A CA 1
ATOM 674 C C . THR A 1 98 ? 2.981 6.864 4.786 1.00 96.94 98 THR A C 1
ATOM 676 O O . THR A 1 98 ? 3.806 7.459 5.480 1.00 96.94 98 THR A O 1
ATOM 679 N N . ARG A 1 99 ? 1.698 7.217 4.745 1.00 96.88 99 ARG A N 1
ATOM 680 C CA . ARG A 1 99 ? 1.100 8.243 5.601 1.00 96.88 99 ARG A CA 1
ATOM 681 C C . ARG A 1 99 ? -0.093 7.647 6.316 1.00 96.88 99 ARG A C 1
ATOM 683 O O . ARG A 1 99 ? -0.812 6.821 5.752 1.00 96.88 99 ARG A O 1
ATOM 690 N N . ARG A 1 100 ? -0.314 8.109 7.541 1.00 96.62 100 ARG A N 1
ATOM 691 C CA . ARG A 1 100 ? -1.442 7.695 8.365 1.00 96.62 100 ARG A CA 1
ATOM 692 C C . ARG A 1 100 ? -2.195 8.913 8.877 1.00 96.62 100 ARG A C 1
ATOM 694 O O . ARG A 1 100 ? -1.586 9.854 9.383 1.00 96.62 100 ARG A O 1
ATOM 701 N N . ILE A 1 101 ? -3.518 8.871 8.763 1.00 96.81 101 ILE A N 1
ATOM 702 C CA . ILE A 1 101 ? -4.434 9.854 9.342 1.00 96.81 101 ILE A CA 1
ATOM 703 C C . ILE A 1 101 ? -5.540 9.074 10.036 1.00 96.81 101 ILE A C 1
ATOM 705 O O . ILE A 1 101 ? -6.372 8.465 9.371 1.00 96.81 101 ILE A O 1
ATOM 709 N N . ARG A 1 102 ? -5.567 9.116 11.372 1.00 95.62 102 ARG A N 1
ATOM 710 C CA . ARG A 1 102 ? -6.523 8.340 12.179 1.00 95.62 102 ARG A CA 1
ATOM 711 C C . ARG A 1 102 ? -6.411 6.839 11.840 1.00 95.62 102 ARG A C 1
ATOM 713 O O . ARG A 1 102 ? -5.312 6.282 11.933 1.00 95.62 102 ARG A O 1
ATOM 720 N N . GLU A 1 103 ? -7.501 6.191 11.445 1.00 95.00 103 GLU A N 1
ATOM 721 C CA . GLU A 1 103 ? -7.522 4.805 10.966 1.00 95.00 103 GLU A CA 1
ATOM 722 C C . GLU A 1 103 ? -7.150 4.647 9.486 1.00 95.00 103 GLU A C 1
ATOM 724 O O . GLU A 1 103 ? -6.979 3.528 9.024 1.00 95.00 103 GLU A O 1
ATOM 729 N N . TRP A 1 104 ? -7.006 5.722 8.715 1.00 95.31 104 TRP A N 1
ATOM 730 C CA . TRP A 1 104 ? -6.725 5.620 7.286 1.00 95.31 104 TRP A CA 1
ATOM 731 C C . TRP A 1 104 ? -5.227 5.571 7.010 1.00 95.31 104 TRP A C 1
ATOM 733 O O . TRP A 1 104 ? -4.447 6.373 7.536 1.00 95.31 104 TRP A O 1
ATOM 743 N N . ILE A 1 105 ? -4.831 4.661 6.123 1.00 96.06 105 ILE A N 1
ATOM 744 C CA . ILE A 1 105 ? -3.461 4.508 5.640 1.00 96.06 105 ILE A CA 1
ATOM 745 C C . ILE A 1 105 ? -3.438 4.782 4.140 1.00 96.06 105 ILE A C 1
ATOM 747 O O . ILE A 1 105 ? -4.234 4.223 3.386 1.00 96.06 105 ILE A O 1
ATOM 751 N N . ARG A 1 106 ? -2.489 5.616 3.709 1.00 95.56 106 ARG A N 1
ATOM 752 C CA . ARG A 1 106 ? -2.175 5.863 2.300 1.00 95.56 106 ARG A CA 1
ATOM 753 C C . ARG A 1 106 ? -0.753 5.411 2.013 1.00 95.56 106 ARG A C 1
ATOM 755 O O . ARG A 1 106 ? 0.196 5.891 2.635 1.00 95.56 106 ARG A O 1
ATOM 762 N N . VAL A 1 107 ? -0.617 4.522 1.040 1.00 95.75 107 VAL A N 1
ATOM 763 C CA . VAL A 1 107 ? 0.657 4.061 0.488 1.00 95.75 107 VAL A CA 1
ATOM 764 C C . VAL A 1 107 ? 0.784 4.651 -0.908 1.00 95.75 107 VAL A C 1
ATOM 766 O O . VAL A 1 107 ? -0.008 4.327 -1.787 1.00 95.75 107 VAL A O 1
ATOM 769 N N . ALA A 1 108 ? 1.746 5.547 -1.104 1.00 94.94 108 ALA A N 1
ATOM 770 C CA . ALA A 1 108 ? 1.984 6.219 -2.375 1.00 94.94 108 ALA A CA 1
ATOM 771 C C . ALA A 1 108 ? 3.368 5.849 -2.906 1.00 94.94 108 ALA A C 1
ATOM 773 O O . ALA A 1 108 ? 4.369 6.062 -2.225 1.00 94.94 108 ALA A O 1
ATOM 774 N N . CYS A 1 109 ? 3.436 5.321 -4.121 1.00 95.00 109 CYS A N 1
ATOM 775 C CA . CYS A 1 109 ? 4.693 5.018 -4.795 1.00 95.00 109 CYS A CA 1
ATOM 776 C C . CYS A 1 109 ? 4.818 5.954 -5.997 1.00 95.00 109 CYS A C 1
ATOM 778 O O . CYS A 1 109 ? 3.920 5.973 -6.839 1.00 95.00 109 CYS A O 1
ATOM 780 N N . SER A 1 110 ? 5.901 6.728 -6.074 1.00 93.62 110 SER A N 1
ATOM 781 C CA . SER A 1 110 ? 6.171 7.634 -7.192 1.00 93.62 110 SER A CA 1
ATOM 782 C C . SER A 1 110 ? 7.501 7.298 -7.852 1.00 93.62 110 SER A C 1
ATOM 784 O O . SER A 1 110 ? 8.389 6.718 -7.224 1.00 93.62 110 SER A O 1
ATOM 786 N N . GLU A 1 111 ? 7.653 7.685 -9.119 1.00 90.69 111 GLU A N 1
ATOM 787 C CA . GLU A 1 111 ? 8.906 7.513 -9.863 1.00 90.69 111 GLU A CA 1
ATOM 788 C C . GLU A 1 111 ? 10.101 8.172 -9.154 1.00 90.69 111 GLU A C 1
ATOM 790 O O . GLU A 1 111 ? 11.190 7.608 -9.113 1.00 90.69 111 GLU A O 1
ATOM 795 N N . MET A 1 112 ? 9.888 9.331 -8.524 1.00 87.19 112 MET A N 1
ATOM 796 C CA . MET A 1 112 ? 10.952 10.071 -7.838 1.00 87.19 112 MET A CA 1
ATOM 797 C C . MET A 1 112 ? 11.483 9.358 -6.590 1.00 87.19 112 MET A C 1
ATOM 799 O O . MET A 1 112 ? 12.601 9.632 -6.155 1.00 87.19 112 MET A O 1
ATOM 803 N N . THR A 1 113 ? 10.681 8.487 -5.975 1.00 87.12 113 THR A N 1
ATOM 804 C CA . THR A 1 113 ? 11.031 7.825 -4.711 1.00 87.12 113 THR A CA 1
ATOM 805 C C . THR A 1 113 ? 11.437 6.370 -4.903 1.00 87.12 113 THR A C 1
ATOM 807 O O . THR A 1 113 ? 12.116 5.807 -4.042 1.00 87.12 113 THR A O 1
ATOM 810 N N . THR A 1 114 ? 11.048 5.753 -6.018 1.00 88.75 114 THR A N 1
ATOM 811 C CA . THR A 1 114 ? 11.321 4.345 -6.301 1.00 88.75 114 THR A CA 1
ATOM 812 C C . THR A 1 114 ? 12.576 4.136 -7.143 1.00 88.75 114 THR A C 1
ATOM 814 O O . THR A 1 114 ? 12.787 4.756 -8.178 1.00 88.75 114 THR A O 1
ATOM 817 N N . GLN A 1 115 ? 13.404 3.170 -6.744 1.00 89.44 115 GLN A N 1
ATOM 818 C CA . GLN A 1 115 ? 14.526 2.695 -7.566 1.00 89.44 115 GLN A CA 1
ATOM 819 C C . GLN A 1 115 ? 14.083 1.656 -8.613 1.00 89.44 115 GLN A C 1
ATOM 821 O O . GLN A 1 115 ? 14.873 1.237 -9.461 1.00 89.44 115 GLN A O 1
ATOM 826 N N . GLN A 1 116 ? 12.817 1.231 -8.564 1.00 91.50 116 GLN A N 1
ATOM 827 C CA . GLN A 1 116 ? 12.270 0.123 -9.354 1.00 91.50 116 GLN A CA 1
ATOM 828 C C . GLN A 1 116 ? 11.699 0.585 -10.706 1.00 91.50 116 GLN A C 1
ATOM 830 O O . GLN A 1 116 ? 11.152 -0.218 -11.465 1.00 91.50 116 GLN A O 1
ATOM 835 N N . GLY A 1 117 ? 11.873 1.870 -11.031 1.00 91.56 117 GLY A N 1
ATOM 836 C CA . GLY A 1 117 ? 11.323 2.520 -12.218 1.00 91.56 117 GLY A CA 1
ATOM 837 C C . GLY A 1 117 ? 9.861 2.927 -12.046 1.00 91.56 117 GLY A C 1
ATOM 838 O O . GLY A 1 117 ? 9.285 2.771 -10.974 1.00 91.56 117 GLY A O 1
ATOM 839 N N . MET A 1 118 ? 9.261 3.452 -13.112 1.00 92.12 118 MET A N 1
ATOM 840 C CA . MET A 1 118 ? 7.901 3.989 -13.072 1.00 92.12 118 MET A CA 1
ATOM 841 C C . MET A 1 118 ? 6.893 2.945 -12.541 1.00 92.12 118 MET A C 1
ATOM 843 O O . MET A 1 118 ? 6.888 1.803 -13.022 1.00 92.12 118 MET A O 1
ATOM 847 N N . PRO A 1 119 ? 6.065 3.295 -11.538 1.00 93.75 119 PRO A N 1
ATOM 848 C CA . PRO A 1 119 ? 4.982 2.432 -11.083 1.00 93.75 119 PRO A CA 1
ATOM 849 C C . PRO A 1 119 ? 3.924 2.288 -12.182 1.00 93.75 119 PRO A C 1
ATOM 851 O O . PRO A 1 119 ? 3.508 3.282 -12.766 1.00 93.75 119 PRO A O 1
ATOM 854 N N . THR A 1 120 ? 3.483 1.061 -12.467 1.00 92.56 120 THR A N 1
ATOM 855 C CA . THR A 1 120 ? 2.579 0.779 -13.596 1.00 92.56 120 THR A CA 1
ATOM 856 C C . THR A 1 120 ? 1.172 0.391 -13.164 1.00 92.56 120 THR A C 1
ATOM 858 O O . THR A 1 120 ? 0.207 0.788 -13.808 1.00 92.56 120 THR A O 1
ATOM 861 N N . SER A 1 121 ? 1.017 -0.403 -12.100 1.00 91.81 121 SER A N 1
ATOM 862 C CA . SER A 1 121 ? -0.312 -0.827 -11.638 1.00 91.81 121 SER A CA 1
ATOM 863 C C . SER A 1 121 ? -0.329 -1.306 -10.189 1.00 91.81 121 SER A C 1
ATOM 865 O O . SER A 1 121 ? 0.683 -1.763 -9.652 1.00 91.81 121 SER A O 1
ATOM 867 N N . ILE A 1 122 ? -1.516 -1.238 -9.581 1.00 92.94 122 ILE A N 1
ATOM 868 C CA . ILE A 1 122 ? -1.854 -1.894 -8.315 1.00 92.94 122 ILE A CA 1
ATOM 869 C C . ILE A 1 122 ? -2.991 -2.873 -8.598 1.00 92.94 122 ILE A C 1
ATOM 871 O O . ILE A 1 122 ? -4.023 -2.479 -9.139 1.00 92.94 122 ILE A O 1
ATOM 875 N N . GLN A 1 123 ? -2.821 -4.136 -8.217 1.00 92.88 123 GLN A N 1
ATOM 876 C CA . GLN A 1 123 ? -3.871 -5.151 -8.295 1.00 92.88 123 GLN A CA 1
ATOM 877 C C . GLN A 1 123 ? -4.260 -5.589 -6.888 1.00 92.88 123 GLN A C 1
ATOM 879 O O . GLN A 1 123 ? -3.419 -6.076 -6.140 1.00 92.88 123 GLN A O 1
ATOM 884 N N . ILE A 1 124 ? -5.526 -5.418 -6.513 1.00 93.38 124 ILE A N 1
ATOM 885 C CA . ILE A 1 124 ? -6.046 -5.932 -5.242 1.00 93.38 124 ILE A CA 1
ATOM 886 C C . ILE A 1 124 ? -6.249 -7.440 -5.390 1.00 93.38 124 ILE A C 1
ATOM 888 O O . ILE A 1 124 ? -7.078 -7.881 -6.182 1.00 93.38 124 ILE A O 1
ATOM 892 N N . VAL A 1 125 ? -5.493 -8.221 -4.622 1.00 94.50 125 VAL A N 1
ATOM 893 C CA . VAL A 1 125 ? -5.571 -9.689 -4.611 1.00 94.50 125 VAL A CA 1
ATOM 894 C C . VAL A 1 125 ? -6.592 -10.154 -3.578 1.00 94.50 125 VAL A C 1
ATOM 896 O O . VAL A 1 125 ? -7.348 -11.093 -3.821 1.00 94.50 125 VAL A O 1
ATOM 899 N N . LYS A 1 126 ? -6.626 -9.499 -2.410 1.00 93.62 126 LYS A N 1
ATOM 900 C CA . LYS A 1 126 ? -7.458 -9.920 -1.280 1.00 93.62 126 LYS A CA 1
ATOM 901 C C . LYS A 1 126 ? -7.884 -8.744 -0.410 1.00 93.62 126 LYS A C 1
ATOM 903 O O . LYS A 1 126 ? -7.094 -7.842 -0.154 1.00 93.62 126 LYS A O 1
ATOM 908 N N . GLY A 1 127 ? -9.106 -8.816 0.117 1.00 86.38 127 GLY A N 1
ATOM 909 C CA . GLY A 1 127 ? -9.461 -8.293 1.443 1.00 86.38 127 GLY A CA 1
ATOM 910 C C . GLY A 1 127 ? -9.510 -6.779 1.643 1.00 86.38 127 GLY A C 1
ATOM 911 O O . GLY A 1 127 ? -9.941 -6.350 2.709 1.00 86.38 127 GLY A O 1
ATOM 912 N N . PHE A 1 128 ? -9.121 -5.956 0.666 1.00 89.19 128 PHE A N 1
ATOM 913 C CA . PHE A 1 128 ? -9.317 -4.513 0.784 1.00 89.19 128 PHE A CA 1
ATOM 914 C C . PHE A 1 128 ? -10.814 -4.183 0.676 1.00 89.19 128 PHE A C 1
ATOM 916 O O . PHE A 1 128 ? -11.425 -4.488 -0.353 1.00 89.19 128 PHE A O 1
ATOM 923 N N . PRO A 1 129 ? -11.424 -3.576 1.712 1.00 80.44 129 PRO A N 1
ATOM 924 C CA . PRO A 1 129 ? -12.828 -3.187 1.660 1.00 80.44 129 PRO A CA 1
ATOM 925 C C . PRO A 1 129 ? -13.001 -2.106 0.591 1.00 80.44 129 PRO A C 1
ATOM 927 O O . PRO A 1 129 ? -12.148 -1.226 0.529 1.00 80.44 129 PRO A O 1
ATOM 930 N N . PRO A 1 130 ? -14.053 -2.129 -0.245 1.00 72.06 130 PRO A N 1
ATOM 931 C CA . PRO A 1 130 ? -14.254 -1.119 -1.281 1.00 72.06 130 PRO A CA 1
ATOM 932 C C . PRO A 1 130 ? -14.394 0.281 -0.656 1.00 72.06 130 PRO A C 1
ATOM 934 O O . PRO A 1 130 ? -15.400 0.581 -0.020 1.00 72.06 130 PRO A O 1
ATOM 937 N N . ALA A 1 131 ? -13.396 1.143 -0.845 1.00 74.88 131 ALA A N 1
ATOM 938 C CA . ALA A 1 131 ? -13.466 2.572 -0.559 1.00 74.88 131 ALA A CA 1
ATOM 939 C C . ALA A 1 131 ? -13.600 3.354 -1.864 1.00 74.88 131 ALA A C 1
ATOM 941 O O . ALA A 1 131 ? -13.207 2.886 -2.937 1.00 74.88 131 ALA A O 1
ATOM 942 N N . LYS A 1 132 ? -14.127 4.577 -1.761 1.00 75.00 132 LYS A N 1
ATOM 943 C CA . LYS A 1 132 ? -14.350 5.464 -2.912 1.00 75.00 132 LYS A CA 1
ATOM 944 C C . LYS A 1 132 ? -13.058 5.740 -3.693 1.00 75.00 132 LYS A C 1
ATOM 946 O O . LYS A 1 132 ? -13.127 5.967 -4.895 1.00 75.00 132 LYS A O 1
ATOM 951 N N . PHE A 1 133 ? -11.904 5.669 -3.027 1.00 68.50 133 PHE A N 1
ATOM 952 C CA . PHE A 1 133 ? -10.594 6.005 -3.586 1.00 68.50 133 PHE A CA 1
ATOM 953 C C . PHE A 1 133 ? -9.544 4.893 -3.413 1.00 68.50 133 PHE A C 1
ATOM 955 O O . PHE A 1 133 ? -8.344 5.162 -3.416 1.00 68.50 133 PHE A O 1
ATOM 962 N N . ASN A 1 134 ? -9.973 3.636 -3.264 1.00 64.19 134 ASN A N 1
ATOM 963 C CA . ASN A 1 134 ? -9.081 2.512 -2.949 1.00 64.19 134 ASN A CA 1
ATOM 964 C C . ASN A 1 134 ? -7.867 2.369 -3.875 1.00 64.19 134 ASN A C 1
ATOM 966 O O . ASN A 1 134 ? -6.805 1.943 -3.430 1.00 64.19 134 ASN A O 1
ATOM 970 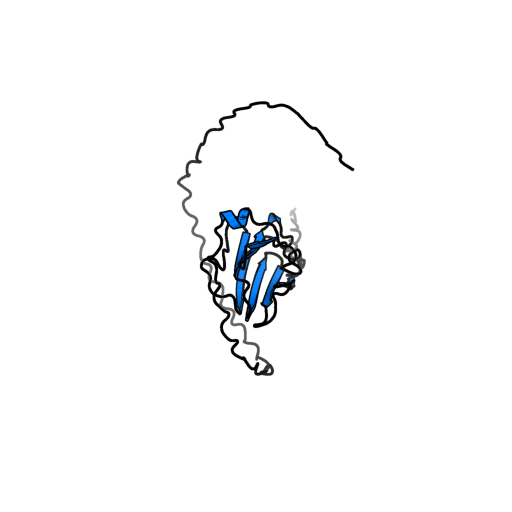N N . VAL A 1 135 ? -8.020 2.693 -5.158 1.00 64.31 135 VAL A N 1
ATOM 971 C CA . VAL A 1 135 ? -6.935 2.627 -6.137 1.00 64.31 135 VAL A CA 1
ATOM 972 C C . VAL A 1 135 ? -6.994 3.881 -6.994 1.00 64.31 135 VAL A C 1
ATOM 974 O O . VAL A 1 135 ? -7.881 4.027 -7.833 1.00 64.31 135 VAL A O 1
ATOM 977 N N . LEU A 1 136 ? -6.047 4.791 -6.781 1.00 68.06 136 LEU A N 1
ATOM 978 C CA . LEU A 1 136 ? -5.786 5.899 -7.697 1.00 68.06 136 LEU A CA 1
ATOM 979 C C . LEU A 1 136 ? -4.496 5.573 -8.437 1.00 68.06 136 LEU A C 1
ATOM 981 O O . LEU A 1 136 ? -3.399 5.704 -7.890 1.00 68.06 136 LEU A O 1
ATOM 985 N N . THR A 1 137 ? -4.640 5.088 -9.665 1.00 61.41 137 THR A N 1
ATOM 986 C CA . THR A 1 137 ? -3.514 4.595 -10.461 1.00 61.41 137 THR A CA 1
ATOM 987 C C . THR A 1 137 ? -2.700 5.711 -11.112 1.00 61.41 137 THR A C 1
ATOM 989 O O . THR A 1 137 ? -1.545 5.483 -11.431 1.00 61.41 137 THR A O 1
ATOM 992 N N . GLU A 1 138 ? -3.235 6.921 -11.279 1.00 62.00 138 GLU A N 1
ATOM 993 C CA . GLU A 1 138 ? -2.542 7.959 -12.049 1.00 62.00 138 GLU A CA 1
ATOM 994 C C . GLU A 1 138 ? -2.875 9.361 -11.544 1.00 62.00 138 GLU A C 1
ATOM 996 O O . GLU A 1 138 ? -3.767 10.046 -12.042 1.00 62.00 138 GLU A O 1
ATOM 1001 N N . GLN A 1 139 ? -2.104 9.836 -10.570 1.00 65.88 139 GLN A N 1
ATOM 1002 C CA . GLN A 1 139 ? -1.817 11.266 -10.518 1.00 65.88 139 GLN A CA 1
ATOM 1003 C C . GLN A 1 139 ? -0.314 11.453 -10.669 1.00 65.88 139 GLN A C 1
ATOM 1005 O O . GLN A 1 139 ? 0.457 11.003 -9.824 1.00 65.88 139 GLN A O 1
ATOM 1010 N N . ALA A 1 140 ? 0.092 12.090 -11.772 1.00 78.19 140 ALA A N 1
ATOM 1011 C CA . ALA A 1 140 ? 1.476 12.482 -12.036 1.00 78.19 140 ALA A CA 1
ATOM 1012 C C . ALA A 1 140 ? 2.50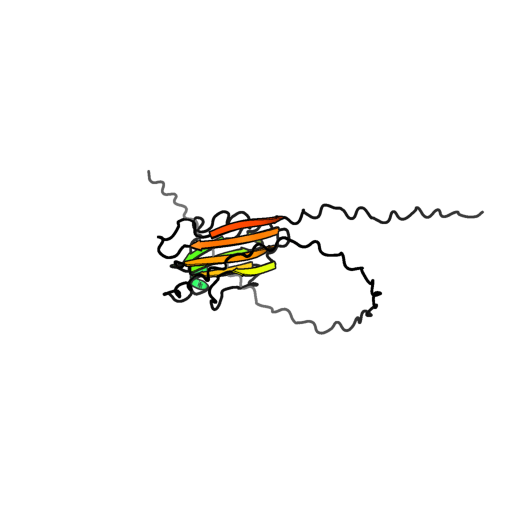1 11.332 -11.887 1.00 78.19 140 ALA A C 1
ATOM 1014 O O . ALA A 1 140 ? 3.497 11.470 -11.178 1.00 78.19 140 ALA A O 1
ATOM 1015 N N . GLY A 1 141 ? 2.242 10.172 -12.505 1.00 86.00 141 GLY A N 1
ATOM 1016 C CA . GLY A 1 141 ? 3.181 9.036 -12.480 1.00 86.00 141 GLY A CA 1
ATOM 1017 C C . GLY A 1 141 ? 3.350 8.384 -11.101 1.00 86.00 141 GLY A C 1
ATOM 1018 O O . GLY A 1 141 ? 4.383 7.777 -10.816 1.00 86.00 141 GLY A O 1
ATOM 1019 N N . SER A 1 142 ? 2.354 8.541 -10.224 1.00 90.50 142 SER A N 1
ATOM 1020 C CA . SER A 1 142 ? 2.314 7.918 -8.902 1.00 90.50 142 SER A CA 1
ATOM 1021 C C . SER A 1 142 ? 1.087 7.023 -8.761 1.00 90.50 142 SER A C 1
ATOM 1023 O O . SER A 1 142 ? -0.022 7.434 -9.106 1.00 90.50 142 SER A O 1
ATOM 1025 N N . ILE A 1 143 ? 1.287 5.833 -8.190 1.00 93.25 143 ILE A N 1
ATOM 1026 C CA . ILE A 1 143 ? 0.210 4.907 -7.816 1.00 93.25 143 ILE A CA 1
ATOM 1027 C C . ILE A 1 143 ? -0.048 5.009 -6.316 1.00 93.25 143 ILE A C 1
ATOM 1029 O O . ILE A 1 143 ? 0.887 5.131 -5.515 1.00 93.25 143 ILE 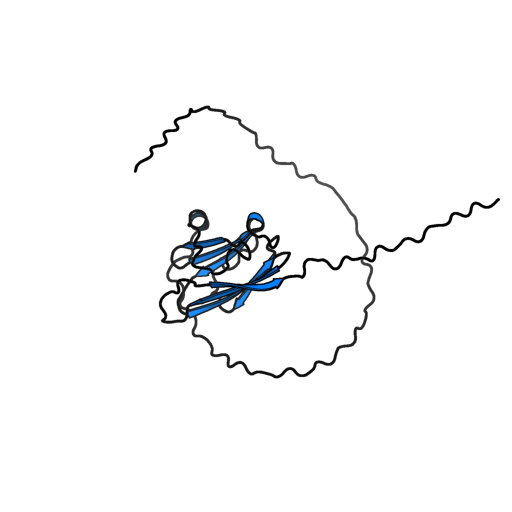A O 1
ATOM 1033 N N . MET A 1 144 ? -1.319 4.977 -5.923 1.00 93.25 144 MET A N 1
ATOM 1034 C CA . MET A 1 144 ? -1.719 5.154 -4.530 1.00 93.25 144 MET A CA 1
ATOM 1035 C C . MET A 1 144 ? -2.760 4.123 -4.109 1.00 93.25 144 MET A C 1
ATOM 1037 O O . MET A 1 144 ? -3.761 3.922 -4.796 1.00 93.25 144 MET A O 1
ATOM 1041 N N . LEU A 1 145 ? -2.522 3.517 -2.948 1.00 94.44 145 LEU A N 1
ATOM 1042 C CA . LEU A 1 145 ? -3.444 2.625 -2.253 1.00 94.44 145 LEU A CA 1
ATOM 1043 C C . LEU A 1 145 ? -3.881 3.303 -0.956 1.00 94.44 145 LEU A C 1
ATOM 1045 O O . LEU A 1 145 ? -3.035 3.638 -0.121 1.00 94.44 145 LEU A O 1
ATOM 1049 N N . VAL A 1 146 ? -5.185 3.505 -0.791 1.00 94.50 146 VAL A N 1
ATOM 1050 C CA . VAL A 1 146 ? -5.783 4.072 0.424 1.00 94.50 146 VAL A CA 1
ATOM 1051 C C . VAL A 1 146 ? -6.709 3.030 1.025 1.00 94.50 146 VAL A C 1
ATOM 1053 O O . VAL A 1 146 ? -7.537 2.475 0.314 1.00 94.50 146 VAL A O 1
ATOM 1056 N N . PHE A 1 147 ? -6.564 2.739 2.315 1.00 94.25 147 PHE A N 1
ATOM 1057 C CA . PHE A 1 147 ? -7.424 1.776 3.000 1.00 94.25 147 PHE A CA 1
ATOM 1058 C C . PHE A 1 147 ? -7.557 2.098 4.493 1.00 94.25 147 PHE A C 1
ATOM 1060 O O . PHE A 1 147 ? -6.644 2.687 5.083 1.00 94.25 147 PHE A O 1
ATOM 1067 N N . PRO A 1 148 ? -8.671 1.704 5.128 1.00 95.06 148 PRO A N 1
ATOM 1068 C CA . PRO A 1 148 ? -8.811 1.794 6.571 1.00 95.06 148 PRO A CA 1
ATOM 1069 C C . PRO A 1 148 ? -8.101 0.617 7.260 1.00 95.06 148 PRO A C 1
ATOM 1071 O O . PRO A 1 148 ? -8.277 -0.546 6.897 1.00 95.06 148 PRO A O 1
ATOM 1074 N N . ALA A 1 149 ? -7.314 0.916 8.286 1.00 94.81 149 ALA A N 1
ATOM 1075 C CA . ALA A 1 149 ? -6.792 -0.043 9.243 1.00 94.81 149 ALA A CA 1
ATOM 1076 C C . ALA A 1 149 ? -7.869 -0.345 10.288 1.00 94.81 149 ALA A C 1
ATOM 1078 O O . ALA A 1 149 ? -8.104 0.453 11.193 1.00 94.81 149 ALA A O 1
ATOM 1079 N N . THR A 1 150 ? -8.518 -1.502 10.171 1.00 94.88 150 THR A N 1
ATOM 1080 C CA . THR A 1 150 ? -9.492 -1.992 11.154 1.00 94.88 150 THR A CA 1
ATOM 1081 C C . THR A 1 150 ? -9.135 -3.400 11.620 1.00 94.88 150 THR A C 1
ATOM 1083 O O . THR A 1 150 ? -8.463 -4.162 10.923 1.00 94.88 150 THR A O 1
ATOM 1086 N N . ALA A 1 151 ? -9.579 -3.760 12.824 1.00 94.44 151 ALA A N 1
ATOM 1087 C CA . ALA A 1 151 ? -9.419 -5.118 13.324 1.00 94.44 151 ALA A CA 1
ATOM 1088 C C . ALA A 1 151 ? -10.163 -6.114 12.416 1.00 94.44 151 ALA A C 1
ATOM 1090 O O . ALA A 1 151 ? -11.306 -5.885 12.018 1.00 94.44 151 ALA A O 1
ATOM 1091 N N . GLY A 1 152 ? -9.512 -7.232 12.110 1.00 93.75 152 GLY A N 1
ATOM 1092 C CA . GLY A 1 152 ? -9.974 -8.205 11.119 1.00 93.75 152 GLY A CA 1
ATOM 1093 C C . GLY A 1 152 ? -9.470 -7.947 9.695 1.00 93.75 152 GLY A C 1
ATOM 1094 O O . GLY A 1 152 ? -9.828 -8.704 8.797 1.00 93.75 152 GLY A O 1
ATOM 1095 N N . LEU A 1 153 ? -8.640 -6.922 9.469 1.00 94.75 153 LEU A N 1
ATOM 1096 C CA . LEU A 1 153 ? -8.007 -6.689 8.173 1.00 94.75 153 LEU A CA 1
ATOM 1097 C C . LEU A 1 153 ? -7.082 -7.860 7.802 1.00 94.75 153 LEU A C 1
ATOM 1099 O O . LEU A 1 153 ? -6.137 -8.177 8.522 1.00 94.75 153 LEU A O 1
ATOM 1103 N N . ASP A 1 154 ? -7.321 -8.467 6.646 1.00 95.69 154 ASP A N 1
ATOM 1104 C CA . ASP A 1 154 ? -6.406 -9.415 6.006 1.00 95.69 154 ASP A CA 1
ATOM 1105 C C . ASP A 1 154 ? -6.454 -9.180 4.500 1.00 95.69 154 ASP A C 1
ATOM 1107 O O . ASP A 1 154 ? -7.260 -9.769 3.770 1.00 95.69 154 ASP A O 1
ATOM 1111 N N . ALA A 1 155 ? -5.630 -8.234 4.066 1.00 95.69 155 ALA A N 1
ATOM 1112 C CA . ALA A 1 155 ? -5.658 -7.686 2.728 1.00 95.69 155 ALA A CA 1
ATOM 1113 C C . ALA A 1 155 ? -4.310 -7.836 2.026 1.00 95.69 155 ALA A C 1
ATOM 1115 O O . ALA A 1 155 ? -3.240 -7.860 2.642 1.00 95.69 155 ALA A O 1
ATOM 1116 N N . GLU A 1 156 ? -4.377 -7.937 0.706 1.00 96.62 156 GLU A N 1
ATOM 1117 C CA . GLU A 1 156 ? -3.225 -8.169 -0.144 1.00 96.62 156 GLU A CA 1
ATOM 1118 C C . GLU A 1 156 ? -3.383 -7.448 -1.477 1.00 96.62 156 GLU A C 1
ATOM 1120 O O . GLU A 1 156 ? -4.451 -7.478 -2.094 1.00 96.62 156 GLU A O 1
ATOM 1125 N N . ALA A 1 157 ? -2.306 -6.811 -1.925 1.00 96.00 157 ALA A N 1
ATOM 1126 C CA . ALA A 1 157 ? -2.221 -6.193 -3.237 1.00 96.00 157 ALA A CA 1
ATOM 1127 C C . ALA A 1 157 ? -0.865 -6.468 -3.888 1.00 96.00 157 ALA A C 1
ATOM 1129 O O . ALA A 1 157 ? 0.148 -6.654 -3.215 1.00 96.00 157 ALA A O 1
ATOM 1130 N N . THR A 1 158 ? -0.834 -6.453 -5.212 1.00 95.81 158 THR A N 1
ATOM 1131 C CA . THR A 1 158 ? 0.382 -6.541 -6.011 1.00 95.81 158 THR A CA 1
ATOM 1132 C C . THR A 1 158 ? 0.677 -5.183 -6.624 1.00 95.81 158 THR A C 1
ATOM 1134 O O . THR A 1 158 ? -0.133 -4.641 -7.373 1.00 95.81 158 THR A O 1
ATOM 1137 N N . PHE A 1 159 ? 1.847 -4.640 -6.306 1.00 95.38 159 PHE A N 1
ATOM 1138 C CA . PHE A 1 159 ? 2.380 -3.412 -6.877 1.00 95.38 159 PHE A CA 1
ATOM 1139 C C . PHE A 1 159 ? 3.353 -3.773 -7.992 1.00 95.38 159 PHE A C 1
ATOM 1141 O O . PHE A 1 159 ? 4.366 -4.440 -7.755 1.00 95.38 159 PHE A O 1
ATOM 1148 N N . THR A 1 160 ? 3.056 -3.314 -9.201 1.00 93.69 160 THR A N 1
ATOM 1149 C CA . THR A 1 160 ? 3.894 -3.545 -10.376 1.00 93.69 160 THR A CA 1
ATOM 1150 C C . THR A 1 160 ? 4.632 -2.264 -10.732 1.00 93.69 160 THR A C 1
ATOM 1152 O O . THR A 1 160 ? 4.035 -1.191 -10.819 1.00 93.69 160 THR A O 1
ATOM 1155 N N . PHE A 1 161 ? 5.937 -2.393 -10.948 1.00 94.06 161 PHE A N 1
ATOM 1156 C CA . PHE A 1 161 ? 6.835 -1.344 -11.417 1.00 94.06 161 PHE A CA 1
ATOM 1157 C C . PHE A 1 161 ? 7.497 -1.799 -12.719 1.00 94.06 161 PHE A C 1
ATOM 1159 O O . PHE A 1 161 ? 7.450 -2.981 -13.069 1.00 94.06 161 PHE A O 1
ATOM 1166 N N . ALA A 1 162 ? 8.165 -0.886 -13.421 1.00 92.44 162 ALA A N 1
ATOM 1167 C CA . ALA A 1 162 ? 8.877 -1.212 -14.658 1.00 92.44 162 ALA A CA 1
ATOM 1168 C C . ALA A 1 162 ? 9.905 -2.356 -14.495 1.00 92.44 162 ALA A C 1
ATOM 1170 O O . ALA A 1 162 ? 10.033 -3.198 -15.385 1.00 92.44 162 ALA A O 1
ATOM 1171 N N . LYS A 1 163 ? 10.624 -2.413 -13.362 1.00 92.38 163 LYS A N 1
ATOM 1172 C CA . LYS A 1 163 ? 11.731 -3.368 -13.135 1.00 92.38 163 LYS A CA 1
ATOM 1173 C C . LYS A 1 163 ? 11.429 -4.468 -12.111 1.00 92.38 163 LYS A C 1
ATOM 1175 O O . LYS A 1 163 ? 12.182 -5.436 -12.017 1.00 92.38 163 LYS A O 1
ATOM 1180 N N . ALA A 1 164 ? 10.358 -4.345 -11.330 1.00 94.44 164 ALA A N 1
ATOM 1181 C CA . ALA A 1 164 ? 10.077 -5.273 -10.237 1.00 94.44 164 ALA A CA 1
ATOM 1182 C C . ALA A 1 164 ? 8.589 -5.356 -9.894 1.00 94.44 164 ALA A C 1
ATOM 1184 O O . ALA A 1 164 ? 7.779 -4.510 -10.274 1.00 94.44 164 ALA A O 1
ATOM 1185 N N . THR A 1 165 ? 8.229 -6.397 -9.151 1.00 95.44 165 THR A N 1
ATOM 1186 C CA . THR A 1 165 ? 6.878 -6.599 -8.631 1.00 95.44 165 THR A CA 1
ATOM 1187 C C . THR A 1 165 ? 6.940 -6.922 -7.145 1.00 95.44 165 THR A C 1
ATOM 1189 O O . THR A 1 165 ? 7.707 -7.789 -6.713 1.00 95.44 165 THR A O 1
ATOM 1192 N N . PHE A 1 166 ? 6.115 -6.231 -6.364 1.00 96.88 166 PHE A N 1
ATOM 1193 C CA . PHE A 1 166 ? 6.054 -6.375 -4.915 1.00 96.88 166 PHE A CA 1
ATOM 1194 C C . PHE A 1 166 ? 4.663 -6.803 -4.474 1.00 96.88 166 PHE A C 1
ATOM 1196 O O . PHE A 1 166 ? 3.651 -6.294 -4.951 1.00 96.88 166 PHE A O 1
ATOM 1203 N N . ARG A 1 167 ? 4.626 -7.711 -3.508 1.00 97.31 167 ARG A N 1
ATOM 1204 C CA . ARG A 1 167 ? 3.451 -8.020 -2.711 1.00 97.31 167 ARG A CA 1
ATOM 1205 C C . ARG A 1 167 ? 3.368 -7.013 -1.584 1.00 97.31 167 ARG A C 1
ATOM 1207 O O . ARG A 1 167 ? 4.353 -6.784 -0.888 1.00 97.31 167 ARG A O 1
ATOM 1214 N N . PHE A 1 168 ? 2.193 -6.459 -1.379 1.00 97.50 168 PHE A N 1
ATOM 1215 C CA . PHE A 1 168 ? 1.845 -5.699 -0.197 1.00 97.50 168 PHE A CA 1
ATOM 1216 C C . PHE A 1 168 ? 0.846 -6.517 0.608 1.00 97.50 168 PHE A C 1
ATOM 1218 O O . PHE A 1 168 ? -0.200 -6.896 0.082 1.00 97.50 168 PHE A O 1
ATOM 1225 N N . VAL A 1 169 ? 1.172 -6.799 1.865 1.00 97.44 169 VAL A N 1
ATOM 1226 C CA . VAL A 1 169 ? 0.337 -7.602 2.764 1.00 97.44 169 VAL A CA 1
ATOM 1227 C C . VAL A 1 169 ? 0.021 -6.761 3.990 1.00 97.44 169 VAL A C 1
ATOM 1229 O O . VAL A 1 169 ? 0.944 -6.340 4.682 1.00 97.44 169 VAL A O 1
ATOM 1232 N N . ALA A 1 170 ? -1.261 -6.526 4.264 1.00 97.00 170 ALA A N 1
ATOM 1233 C CA . ALA A 1 170 ? -1.736 -5.804 5.440 1.00 97.00 170 ALA A CA 1
ATOM 1234 C C . ALA A 1 170 ? -2.569 -6.741 6.318 1.00 97.00 170 ALA A C 1
ATOM 1236 O O . ALA A 1 170 ? -3.544 -7.331 5.849 1.00 97.00 170 ALA A O 1
ATOM 1237 N N . ARG A 1 171 ? -2.174 -6.900 7.585 1.00 96.69 171 ARG A N 1
ATOM 1238 C CA . ARG A 1 171 ? -2.812 -7.839 8.513 1.00 96.69 171 ARG A CA 1
ATOM 1239 C C . ARG A 1 171 ? -3.006 -7.222 9.886 1.00 96.69 171 ARG A C 1
ATOM 1241 O O . ARG A 1 171 ? -2.052 -6.817 10.542 1.00 96.69 171 ARG A O 1
ATOM 1248 N N . TRP A 1 172 ? -4.242 -7.268 10.353 1.00 95.94 172 TRP A N 1
ATOM 1249 C CA . TRP A 1 172 ? -4.626 -6.985 11.723 1.00 95.94 172 TRP A CA 1
ATOM 1250 C C . TRP A 1 172 ? -5.693 -8.002 12.141 1.00 95.94 172 TRP A C 1
ATOM 1252 O O . TRP A 1 172 ? -6.856 -7.854 11.776 1.00 95.94 172 TRP A O 1
ATOM 1262 N N . PRO A 1 173 ? -5.336 -9.051 12.902 1.00 94.25 173 PRO A N 1
ATOM 1263 C CA . PRO A 1 173 ? -6.307 -10.052 13.333 1.00 94.25 173 PRO A CA 1
ATOM 1264 C C . PRO A 1 173 ? -7.428 -9.443 14.188 1.00 94.25 173 PRO A C 1
ATOM 1266 O O . PRO A 1 173 ? -7.195 -8.534 14.986 1.00 94.25 173 PRO A O 1
ATOM 1269 N N . ALA A 1 174 ? -8.648 -9.961 14.046 1.00 93.12 174 ALA A N 1
ATOM 1270 C CA . ALA A 1 174 ? -9.792 -9.497 14.826 1.00 93.12 174 ALA A CA 1
ATOM 1271 C C . ALA A 1 174 ? -9.572 -9.717 16.335 1.00 93.12 174 ALA A C 1
ATOM 1273 O O . ALA A 1 174 ? -9.047 -10.749 16.751 1.00 93.12 174 ALA A O 1
ATOM 1274 N N . GLY A 1 175 ? -9.976 -8.742 17.154 1.00 93.38 175 GLY A N 1
ATOM 1275 C CA . GLY A 1 175 ? -9.871 -8.808 18.617 1.00 93.38 175 GLY A CA 1
ATOM 1276 C C . GLY A 1 175 ? -8.462 -8.612 19.192 1.00 93.38 175 GLY A C 1
ATOM 1277 O O . GLY A 1 175 ? -8.319 -8.566 20.410 1.00 93.38 175 GLY A O 1
ATOM 1278 N N . GLN A 1 176 ? -7.433 -8.470 18.351 1.00 95.62 176 GLN A N 1
ATOM 1279 C CA . GLN A 1 176 ? -6.082 -8.125 18.797 1.00 95.62 176 GLN A CA 1
ATOM 1280 C C . GLN A 1 176 ? -5.917 -6.601 18.905 1.00 95.62 176 GLN A C 1
ATOM 1282 O O . GLN A 1 176 ? -6.525 -5.868 18.114 1.00 95.62 176 GLN A O 1
ATOM 1287 N N . PRO A 1 177 ? -5.068 -6.103 19.826 1.00 96.56 177 PRO A N 1
ATOM 1288 C CA . PRO A 1 177 ? -4.655 -4.707 19.801 1.00 96.56 177 PRO A CA 1
ATOM 1289 C C . PRO A 1 177 ? -3.971 -4.383 18.470 1.00 96.56 177 PRO A C 1
ATOM 1291 O O . PRO A 1 177 ? -3.435 -5.264 17.794 1.00 96.56 177 PRO A O 1
ATOM 1294 N N . GLU A 1 178 ? -4.000 -3.109 18.097 1.00 95.75 178 GLU A N 1
ATOM 1295 C CA . GLU A 1 178 ? -3.393 -2.663 16.850 1.00 95.75 178 GLU A CA 1
ATOM 1296 C C . GLU A 1 178 ? -1.887 -2.988 16.823 1.00 95.75 178 GLU A C 1
ATOM 1298 O O . GLU A 1 178 ? -1.159 -2.610 17.751 1.00 95.75 178 GLU A O 1
ATOM 1303 N N . PRO A 1 179 ? -1.396 -3.695 15.790 1.00 96.00 179 PRO A N 1
ATOM 1304 C CA . PRO A 1 179 ? 0.017 -4.013 15.689 1.00 96.00 179 PRO A CA 1
ATOM 1305 C C . PRO A 1 179 ? 0.829 -2.764 15.332 1.00 96.00 179 PRO A C 1
ATOM 1307 O O . PRO A 1 179 ? 0.406 -1.926 14.541 1.00 96.00 179 PRO A O 1
ATOM 1310 N N . LYS A 1 180 ? 2.050 -2.669 15.871 1.00 95.56 180 LYS A N 1
ATOM 1311 C CA . LYS A 1 180 ? 2.986 -1.585 15.526 1.00 95.56 180 LYS A CA 1
ATOM 1312 C C . LYS A 1 180 ? 3.336 -1.581 14.032 1.00 95.56 180 LYS A C 1
ATOM 1314 O O . LYS A 1 180 ? 3.457 -0.517 13.439 1.00 95.56 180 LYS A O 1
ATOM 1319 N N . GLU A 1 181 ? 3.503 -2.771 13.459 1.00 96.75 181 GLU A N 1
ATOM 1320 C CA . GLU A 1 181 ? 3.700 -3.007 12.028 1.00 96.75 181 GLU A CA 1
ATOM 1321 C C . GLU A 1 181 ? 2.412 -3.629 11.482 1.00 96.75 181 GLU A C 1
ATOM 1323 O O . GLU A 1 181 ? 2.087 -4.770 11.808 1.00 96.75 181 GLU A O 1
ATOM 1328 N N . LEU A 1 182 ? 1.661 -2.881 10.680 1.00 97.19 182 LEU A N 1
ATOM 1329 C CA . LEU A 1 182 ? 0.356 -3.313 10.174 1.00 97.19 182 LEU A CA 1
ATOM 1330 C C . LEU A 1 182 ? 0.444 -3.928 8.777 1.00 97.19 182 LEU A C 1
ATOM 1332 O O . LEU A 1 182 ? -0.382 -4.762 8.405 1.00 97.19 182 LEU A O 1
ATOM 1336 N N . ALA A 1 183 ? 1.449 -3.532 7.997 1.00 97.69 183 ALA A N 1
ATOM 1337 C CA . ALA A 1 183 ? 1.670 -4.078 6.670 1.00 97.69 183 ALA A CA 1
ATOM 1338 C C . ALA A 1 183 ? 3.150 -4.299 6.363 1.00 97.69 183 ALA A C 1
ATOM 1340 O O . ALA A 1 183 ? 4.034 -3.786 7.051 1.00 97.69 183 ALA A O 1
ATOM 1341 N N . ALA A 1 184 ? 3.424 -5.053 5.306 1.00 97.94 184 ALA A N 1
ATOM 1342 C CA . ALA A 1 184 ? 4.770 -5.306 4.821 1.00 97.94 184 ALA A CA 1
ATOM 1343 C C . ALA A 1 184 ? 4.807 -5.398 3.294 1.00 97.94 184 ALA A C 1
ATOM 1345 O O . ALA A 1 184 ? 3.857 -5.867 2.664 1.00 97.94 184 ALA A O 1
ATOM 1346 N N . PHE A 1 185 ? 5.940 -4.992 2.719 1.00 97.50 185 PHE A N 1
ATOM 1347 C CA . PHE A 1 185 ? 6.285 -5.301 1.335 1.00 97.50 185 PHE A CA 1
ATOM 1348 C C . PHE A 1 185 ? 7.193 -6.532 1.237 1.00 97.50 185 PHE A C 1
ATOM 1350 O O . PHE A 1 185 ? 8.212 -6.631 1.934 1.00 97.50 185 PHE A O 1
ATOM 1357 N N . GLU A 1 186 ? 6.855 -7.422 0.308 1.00 96.62 186 GLU A N 1
ATOM 1358 C CA . GLU A 1 186 ? 7.628 -8.605 -0.073 1.00 96.62 186 GLU A CA 1
ATOM 1359 C C . GLU A 1 186 ? 7.943 -8.527 -1.575 1.00 96.62 186 GLU A C 1
ATOM 1361 O O . GLU A 1 186 ? 7.075 -8.221 -2.385 1.00 96.62 186 GLU A O 1
ATOM 1366 N N . GLU A 1 187 ? 9.190 -8.766 -1.980 1.00 93.38 187 GLU A N 1
ATOM 1367 C CA . GLU A 1 187 ? 9.552 -8.809 -3.406 1.00 93.38 187 GLU A CA 1
ATOM 1368 C C . GLU A 1 187 ? 9.131 -10.175 -3.965 1.00 93.38 187 GLU A C 1
ATOM 1370 O O . GLU A 1 187 ? 9.613 -11.198 -3.485 1.00 93.38 187 GLU A O 1
ATOM 1375 N N . ILE A 1 188 ? 8.209 -10.196 -4.936 1.00 91.88 188 ILE A N 1
ATOM 1376 C CA . ILE A 1 188 ? 7.712 -11.447 -5.543 1.00 91.88 188 ILE A CA 1
ATOM 1377 C C . ILE A 1 188 ? 8.645 -11.870 -6.671 1.00 91.88 188 ILE A C 1
ATOM 1379 O O . ILE A 1 188 ? 9.054 -13.023 -6.769 1.00 91.88 188 ILE A O 1
ATOM 1383 N N . ALA A 1 189 ? 8.967 -10.915 -7.538 1.00 80.56 189 ALA A N 1
ATOM 1384 C CA . ALA A 1 189 ? 9.815 -11.135 -8.687 1.00 80.56 189 ALA A CA 1
ATOM 1385 C C . ALA A 1 189 ? 10.594 -9.858 -8.972 1.00 80.56 189 ALA A C 1
ATOM 1387 O O . ALA A 1 189 ? 10.023 -8.785 -9.198 1.00 80.56 189 ALA A O 1
ATOM 1388 N N . ARG A 1 190 ? 11.914 -9.997 -9.021 1.00 73.31 190 ARG A N 1
ATOM 1389 C CA . ARG A 1 190 ? 12.741 -9.069 -9.774 1.00 73.31 190 ARG A CA 1
ATOM 1390 C C . ARG A 1 190 ? 12.642 -9.519 -11.222 1.00 73.31 190 ARG A C 1
ATOM 1392 O O . ARG A 1 190 ? 12.992 -10.667 -11.502 1.00 73.31 190 ARG A O 1
ATOM 1399 N N . ARG A 1 191 ? 12.185 -8.665 -12.147 1.00 66.88 191 ARG A N 1
ATOM 1400 C CA . ARG A 1 191 ? 12.500 -8.951 -13.553 1.00 66.88 191 ARG A CA 1
ATOM 1401 C C . ARG A 1 191 ? 14.017 -8.948 -13.598 1.00 66.88 191 ARG A C 1
ATOM 1403 O O . ARG A 1 191 ? 14.613 -7.944 -13.211 1.00 66.88 191 ARG A O 1
ATOM 1410 N N . ALA A 1 192 ? 14.625 -10.087 -13.938 1.00 61.28 192 ALA A N 1
ATOM 1411 C CA . ALA A 1 192 ? 16.058 -10.146 -14.175 1.00 61.28 192 ALA A CA 1
ATOM 1412 C C . ALA A 1 192 ? 16.359 -8.961 -15.088 1.00 61.28 192 ALA A C 1
ATOM 1414 O O . ALA A 1 192 ? 15.761 -8.870 -16.160 1.00 61.28 192 ALA A O 1
ATOM 1415 N N . ALA A 1 193 ? 17.107 -7.982 -14.565 1.00 57.56 193 ALA A N 1
ATOM 1416 C CA . ALA A 1 193 ? 17.383 -6.752 -15.282 1.00 57.56 193 ALA A CA 1
ATOM 1417 C C . ALA A 1 193 ? 17.880 -7.186 -16.649 1.00 57.56 193 ALA A C 1
ATOM 1419 O O . ALA A 1 193 ? 18.824 -7.969 -16.700 1.00 57.56 193 ALA A O 1
ATOM 1420 N N . GLU A 1 194 ? 17.142 -6.788 -17.680 1.00 52.25 194 GLU A N 1
ATOM 1421 C CA . GLU A 1 194 ? 17.321 -7.160 -19.073 1.00 52.25 194 GLU A CA 1
ATOM 1422 C C . GLU A 1 194 ? 18.813 -7.102 -19.410 1.00 52.25 194 GLU A C 1
ATOM 1424 O O . GLU A 1 194 ? 19.418 -6.049 -19.587 1.00 52.25 194 GLU A O 1
ATOM 1429 N N . GLY A 1 195 ? 19.415 -8.276 -19.301 1.00 53.09 195 GLY A N 1
ATOM 1430 C CA . GLY A 1 195 ? 20.838 -8.560 -19.345 1.00 53.09 195 GLY A CA 1
ATOM 1431 C C . GLY A 1 195 ? 21.050 -9.917 -20.000 1.00 53.09 195 GLY A C 1
ATOM 1432 O O . GLY A 1 195 ? 22.104 -10.521 -19.846 1.00 53.09 195 GLY A O 1
ATOM 1433 N N . GLU A 1 196 ? 20.048 -10.385 -20.747 1.00 46.56 196 GLU A N 1
ATOM 1434 C CA . GLU A 1 196 ? 20.327 -11.098 -21.975 1.00 46.56 196 GLU A CA 1
ATOM 1435 C C . GLU A 1 196 ? 20.433 -10.008 -23.045 1.00 46.56 196 GLU A C 1
ATOM 1437 O O . GLU A 1 196 ? 19.406 -9.470 -23.469 1.00 46.56 196 GLU A O 1
ATOM 1442 N N . PRO A 1 197 ? 21.648 -9.573 -23.424 1.00 51.62 197 PRO A N 1
ATOM 1443 C CA . PRO A 1 197 ? 21.770 -8.792 -24.635 1.00 51.62 197 PRO A CA 1
ATOM 1444 C C . PRO A 1 197 ? 21.120 -9.625 -25.738 1.00 51.62 197 PRO A C 1
ATOM 1446 O O . PRO A 1 197 ? 21.427 -10.810 -25.884 1.00 51.62 197 PRO A O 1
ATOM 1449 N N . ALA A 1 198 ? 20.281 -9.003 -26.558 1.00 50.75 198 ALA A N 1
ATOM 1450 C CA . ALA A 1 198 ? 20.105 -9.461 -27.923 1.00 50.75 198 ALA A CA 1
ATOM 1451 C C . ALA A 1 198 ? 21.471 -9.328 -28.629 1.00 50.75 198 ALA A C 1
ATOM 1453 O O . ALA A 1 198 ? 21.684 -8.455 -29.461 1.00 50.75 198 ALA A O 1
ATOM 1454 N N . SER A 1 199 ? 22.439 -10.178 -28.269 1.00 50.00 199 SER A N 1
ATOM 1455 C CA . SER A 1 199 ? 23.661 -10.427 -29.024 1.00 50.00 199 SER A CA 1
ATOM 1456 C C . SER A 1 199 ? 23.273 -11.334 -30.187 1.00 50.00 199 SER A C 1
ATOM 1458 O O . SER A 1 199 ? 23.620 -12.503 -30.291 1.00 50.00 199 SER A O 1
ATOM 1460 N N . GLY A 1 200 ? 22.429 -10.752 -31.020 1.00 54.78 200 GLY A N 1
ATOM 1461 C CA . GLY A 1 200 ? 22.067 -11.177 -32.349 1.00 54.78 200 GLY A CA 1
ATOM 1462 C C . GLY A 1 200 ? 22.006 -9.919 -33.198 1.00 54.78 200 GLY A C 1
ATOM 1463 O O . GLY A 1 200 ? 21.062 -9.738 -33.955 1.00 54.78 200 GLY A O 1
ATOM 1464 N N . GLU A 1 201 ? 22.985 -9.020 -33.031 1.00 59.97 201 GLU A N 1
ATOM 1465 C CA . GLU A 1 201 ? 23.349 -8.105 -34.104 1.00 59.97 201 GLU A CA 1
ATOM 1466 C C . GLU A 1 201 ? 23.595 -9.006 -35.322 1.00 59.97 201 GLU A C 1
ATOM 1468 O O . GLU A 1 201 ? 24.455 -9.897 -35.248 1.00 59.97 201 GLU A O 1
ATOM 1473 N N . PRO A 1 202 ? 22.793 -8.902 -36.397 1.00 61.69 202 PRO A N 1
ATOM 1474 C CA . PRO A 1 202 ? 23.063 -9.645 -37.608 1.00 61.69 202 PRO A CA 1
ATOM 1475 C C . PRO A 1 202 ? 24.442 -9.184 -38.044 1.00 61.69 202 PRO A C 1
ATOM 1477 O O . PRO A 1 202 ? 24.627 -8.028 -38.413 1.00 61.69 202 PRO A O 1
ATOM 1480 N N . LYS A 1 203 ? 25.431 -10.067 -37.924 1.00 58.12 203 LYS A N 1
ATOM 1481 C CA . LYS A 1 203 ? 26.765 -9.830 -38.450 1.00 58.12 203 LYS A CA 1
ATOM 1482 C C . LYS A 1 203 ? 26.598 -9.690 -39.957 1.00 58.12 203 LYS A C 1
ATOM 1484 O O . LYS A 1 203 ? 26.551 -10.696 -40.662 1.00 58.12 203 LYS A O 1
ATOM 1489 N N . GLU A 1 204 ? 26.418 -8.458 -40.421 1.00 69.50 204 GLU A N 1
ATOM 1490 C CA . GLU A 1 204 ? 26.355 -8.141 -41.836 1.00 69.50 204 GLU A CA 1
ATOM 1491 C C . GLU A 1 204 ? 27.653 -8.684 -42.449 1.00 69.50 204 GLU A C 1
ATOM 1493 O O . GLU A 1 204 ? 28.750 -8.322 -42.002 1.00 69.50 204 GLU A O 1
ATOM 1498 N N . PRO A 1 205 ? 27.577 -9.667 -43.363 1.00 70.31 205 PRO A N 1
ATOM 1499 C CA . PRO A 1 205 ? 28.777 -10.219 -43.956 1.00 70.31 205 PRO A CA 1
ATOM 1500 C C . PRO A 1 205 ? 29.473 -9.107 -44.750 1.00 70.31 205 PRO A C 1
ATOM 1502 O O . PRO A 1 205 ? 28.797 -8.334 -45.430 1.00 70.31 205 PRO A O 1
ATOM 1505 N N . PRO A 1 206 ? 30.813 -9.012 -44.705 1.00 72.00 206 PRO A N 1
ATOM 1506 C CA . PRO A 1 206 ? 31.529 -8.009 -45.476 1.00 72.00 206 PRO A CA 1
ATOM 1507 C C . PRO A 1 206 ? 31.227 -8.210 -46.963 1.00 72.00 206 PRO A C 1
ATOM 1509 O O . PRO A 1 206 ? 31.593 -9.231 -47.552 1.00 72.00 206 PRO A O 1
ATOM 1512 N N . ILE A 1 207 ? 30.559 -7.228 -47.568 1.00 79.56 207 ILE A N 1
ATOM 1513 C CA . ILE A 1 207 ? 30.333 -7.164 -49.009 1.00 79.56 207 ILE A CA 1
ATOM 1514 C C . ILE A 1 207 ? 31.706 -6.994 -49.670 1.00 79.56 207 ILE A C 1
ATOM 1516 O O . ILE A 1 207 ? 32.293 -5.912 -49.663 1.00 79.56 207 ILE A O 1
ATOM 1520 N N . LYS A 1 208 ? 32.252 -8.081 -50.223 1.00 72.50 208 LYS A N 1
ATOM 1521 C CA . LYS A 1 208 ? 33.409 -8.016 -51.119 1.00 72.50 208 LYS A CA 1
ATOM 1522 C C . LYS A 1 208 ? 32.946 -7.425 -52.445 1.00 72.50 208 LYS A C 1
ATOM 1524 O O . LYS A 1 208 ? 32.283 -8.097 -53.228 1.00 72.50 208 LYS A O 1
ATOM 1529 N N . VAL A 1 209 ? 33.307 -6.173 -52.693 1.00 72.50 209 VAL A N 1
ATOM 1530 C CA . VAL A 1 209 ? 33.202 -5.568 -54.020 1.00 72.50 209 VAL A CA 1
ATOM 1531 C C . VAL A 1 209 ? 34.420 -6.028 -54.825 1.00 72.50 209 VAL A C 1
ATOM 1533 O O . VAL A 1 209 ? 35.511 -5.480 -54.682 1.00 72.50 209 VAL A O 1
ATOM 1536 N N . GLU A 1 210 ? 34.262 -7.079 -55.629 1.00 70.56 210 GLU A N 1
ATOM 1537 C CA . GLU A 1 210 ? 35.242 -7.433 -56.661 1.00 70.56 210 GLU A CA 1
ATOM 1538 C C . GLU A 1 210 ? 35.093 -6.444 -57.828 1.00 70.56 210 GLU A C 1
ATOM 1540 O O . GLU A 1 210 ? 34.130 -6.492 -58.591 1.00 70.56 210 GLU A O 1
ATOM 1545 N N . LEU A 1 211 ? 36.036 -5.503 -57.937 1.00 70.75 211 LEU A N 1
ATOM 1546 C CA . LEU A 1 211 ? 36.203 -4.656 -59.116 1.00 70.75 211 LEU A CA 1
ATOM 1547 C C . LEU A 1 211 ? 36.834 -5.504 -60.233 1.00 70.75 211 LEU A C 1
ATOM 1549 O O . LEU A 1 211 ? 38.019 -5.837 -60.173 1.00 70.75 211 LEU A O 1
ATOM 1553 N N . GLY A 1 212 ? 36.029 -5.863 -61.233 1.00 69.88 212 GLY A N 1
ATOM 1554 C CA . GLY A 1 212 ? 36.493 -6.507 -62.462 1.00 69.88 212 GLY A CA 1
ATOM 1555 C C . GLY A 1 212 ? 37.421 -5.597 -63.272 1.00 69.88 212 GLY A C 1
ATOM 1556 O O . GLY A 1 212 ? 37.194 -4.389 -63.360 1.00 69.88 212 GLY A O 1
ATOM 1557 N N . ARG A 1 213 ? 38.475 -6.204 -63.826 1.00 63.03 213 ARG A N 1
ATOM 1558 C CA . ARG A 1 213 ? 39.355 -5.638 -64.859 1.00 63.03 213 ARG A CA 1
ATOM 1559 C C . ARG A 1 213 ? 38.739 -5.770 -66.243 1.00 63.03 213 ARG A C 1
ATOM 1561 O O . ARG A 1 213 ? 38.056 -6.793 -66.463 1.00 63.03 213 ARG A O 1
#

pLDDT: mean 77.61, std 18.11, range [42.38, 97.94]

Sequence (213 aa):
MPSCGRFALLSALTLAACSNDPPKPDPAKEAAATAITAAPAVTTAAPAASPAPSIAASTSAAAPAAAPTSEEPSPKEWETAKLDVNVVKNWNRPGCMTRRIREWIRVACSEMTTQQGMPTSIQIVKGFPPAKFNVLTEQAGSIMLVFPATAGLDAEATFTFAKATFRFVARWPAGQPEPKELAAFEEIARRAAEGEPASGEPKEPPIKVELGR